Protein AF-A0A812NP93-F1 (afdb_monomer)

Sequence (227 aa):
SQKVASKDAEASDDTAFEAFHGHWHSVRLRQRTQEGSRRRGRWRWIYRVQQICDSACGELDAVLDQLTELDRQRCDVLRKTTALHEQCEQMVQDQDRLAKEAEALAEALDYFDRVADVACVLDHHSANGFLSNAGTAVASAASESPDTEFGSVLDKIDGSISFLEAHPDFCQASAYMSQFEHLRNRACLAMRSSLQKSLERSAAHVEQQLKDAQAVPNQAPEFPNSP

Foldseek 3Di:
DPVVVVVVVVVVVVVVVVVVVVVVVVVVVVVVVVVVVVVVVVVVVVVVVVVVVVVVVVVVVVVVVVVVVVVVVVVVVVVVVVVVVVVVVVVVVVVVVVVVVVVVVVVLVVLVVLLVVLVVVLVVCLVVFLCPCVVPPPDDDDDDDSVVVLVVSLVSLVVSLVVLVVPVVDPCSVVVNVSSVVSNVSSVVSVVVSVVVVVVVVVVVVVVVVVVVVPDDDDDDDDDDDD

Mean predicted aligned error: 17.2 Å

Solvent-accessible surface area (backbone atoms only — not comparable to full-atom values): 12820 Å² total; per-residue (Å²): 130,73,78,57,64,58,53,57,51,54,54,53,50,53,53,50,49,52,50,49,52,54,49,51,52,52,48,54,50,50,50,53,50,49,52,50,51,52,50,54,50,51,52,53,48,53,52,52,52,50,53,50,52,53,50,52,50,53,52,49,52,54,51,49,52,51,50,52,52,50,50,52,52,49,52,53,49,50,53,51,51,50,54,50,49,53,52,49,51,52,50,52,51,50,48,55,50,49,49,53,53,51,50,54,49,50,54,56,48,50,57,58,53,47,52,59,54,51,50,53,52,50,52,52,40,64,74,64,40,81,64,62,54,83,81,68,70,78,86,75,86,91,72,79,62,80,74,52,58,57,51,52,50,50,51,52,46,55,51,47,47,56,52,39,69,76,42,67,83,44,92,57,33,69,63,51,45,54,49,45,53,50,50,50,53,50,49,53,50,50,52,51,50,36,53,50,55,48,52,52,49,50,51,51,50,52,55,48,52,53,50,57,62,68,69,68,76,84,86,77,85,83,79,88,80,80,135

pLDDT: mean 78.87, std 18.18, range [28.14, 98.19]

InterPro domains:
  IPR007265 Conserved oligomeric Golgi complex, subunit 3 [PTHR13302] (15-213)
  IPR048320 Conserved oligomeric Golgi complex subunit 3, N-terminal [PF04136] (50-200)

Organism: NCBI:txid1628268

Structure (mmCIF, N/CA/C/O backbone):
data_AF-A0A812NP93-F1
#
_entry.id   AF-A0A812NP93-F1
#
loop_
_atom_site.group_PDB
_atom_site.id
_atom_site.type_symbol
_atom_site.label_atom_id
_atom_site.label_alt_id
_atom_site.label_comp_id
_atom_site.label_asym_id
_atom_site.label_entity_id
_atom_site.label_seq_id
_atom_site.pdbx_PDB_ins_code
_atom_site.Cartn_x
_atom_site.Cartn_y
_atom_site.Cartn_z
_atom_site.occupancy
_atom_site.B_iso_or_equiv
_atom_site.auth_seq_id
_atom_site.auth_comp_id
_atom_site.auth_asym_id
_atom_site.auth_atom_id
_atom_site.pdbx_PDB_model_num
ATOM 1 N N . SER A 1 1 ? 72.736 20.601 -106.628 1.00 49.94 1 SER A N 1
ATOM 2 C CA . SER A 1 1 ? 72.596 20.736 -105.163 1.00 49.94 1 SER A CA 1
ATOM 3 C C . SER A 1 1 ? 71.260 21.308 -104.677 1.00 49.94 1 SER A C 1
ATOM 5 O O . SER A 1 1 ? 71.100 21.454 -103.478 1.00 49.94 1 SER A O 1
ATOM 7 N N . GLN A 1 2 ? 70.268 21.575 -105.544 1.00 48.75 2 GLN A N 1
ATOM 8 C CA . GLN A 1 2 ? 69.014 22.250 -105.148 1.00 48.75 2 GLN A CA 1
ATOM 9 C C . GLN A 1 2 ? 67.840 21.296 -104.831 1.00 48.75 2 GLN A C 1
ATOM 11 O O . GLN A 1 2 ? 66.873 21.704 -104.207 1.00 48.75 2 GLN A O 1
ATOM 16 N N . LYS A 1 3 ? 67.939 20.012 -105.213 1.00 49.19 3 LYS A N 1
ATOM 17 C CA . LYS A 1 3 ? 66.890 18.987 -105.008 1.00 49.19 3 LYS A CA 1
ATOM 18 C C . LYS A 1 3 ? 67.000 18.223 -103.675 1.00 49.19 3 LYS A C 1
ATOM 20 O O . LYS A 1 3 ? 66.119 17.442 -103.345 1.00 49.19 3 LYS A O 1
ATOM 25 N N . VAL A 1 4 ? 68.093 18.425 -102.935 1.00 52.44 4 VAL A N 1
ATOM 26 C CA . VAL A 1 4 ? 68.313 17.817 -101.608 1.00 52.44 4 VAL A CA 1
ATOM 27 C C . VAL A 1 4 ? 67.684 18.706 -100.525 1.00 52.44 4 VAL A C 1
ATOM 29 O O . VAL A 1 4 ? 66.877 18.229 -99.742 1.00 52.44 4 VAL A O 1
ATOM 32 N N . ALA A 1 5 ? 67.876 20.027 -100.618 1.00 51.72 5 ALA A N 1
ATOM 33 C CA . ALA A 1 5 ? 67.340 21.000 -99.662 1.00 51.72 5 ALA A CA 1
ATOM 34 C C . ALA A 1 5 ? 65.797 21.080 -99.587 1.00 51.72 5 ALA A C 1
ATOM 36 O O . ALA A 1 5 ? 65.267 21.438 -98.543 1.00 51.72 5 ALA A O 1
ATOM 37 N N . SER A 1 6 ? 65.060 20.749 -100.658 1.00 54.47 6 SER A N 1
ATOM 38 C CA . SER A 1 6 ? 63.585 20.738 -100.628 1.00 54.47 6 SER A CA 1
ATOM 39 C C . SER A 1 6 ? 63.008 19.476 -99.981 1.00 54.47 6 SER A C 1
ATOM 41 O O . SER A 1 6 ? 61.939 19.527 -99.386 1.00 54.47 6 SER A O 1
ATOM 43 N N . LYS A 1 7 ? 63.722 18.348 -100.075 1.00 52.94 7 LYS A N 1
ATOM 44 C CA . LYS A 1 7 ? 63.293 17.060 -99.516 1.00 52.94 7 LYS A CA 1
ATOM 45 C C . LYS A 1 7 ? 63.573 16.976 -98.014 1.00 52.94 7 LYS A C 1
ATOM 47 O O . LYS A 1 7 ? 62.796 16.377 -97.280 1.00 52.94 7 LYS A O 1
ATOM 52 N N . ASP A 1 8 ? 64.635 17.643 -97.565 1.00 51.91 8 ASP A N 1
ATOM 53 C CA . ASP A 1 8 ? 64.945 17.814 -96.143 1.00 51.91 8 ASP A CA 1
ATOM 54 C C . ASP A 1 8 ? 63.953 18.770 -95.445 1.00 51.91 8 ASP A C 1
ATOM 56 O O . ASP A 1 8 ? 63.680 18.610 -94.257 1.00 51.91 8 ASP A O 1
ATOM 60 N N . ALA A 1 9 ? 63.354 19.720 -96.180 1.00 55.91 9 ALA A N 1
ATOM 61 C CA . ALA A 1 9 ? 62.309 20.610 -95.665 1.00 55.91 9 ALA A CA 1
ATOM 62 C C . ALA A 1 9 ? 60.944 19.906 -95.515 1.00 55.91 9 ALA A C 1
ATOM 64 O O . ALA A 1 9 ? 60.309 20.058 -94.476 1.00 55.91 9 ALA A O 1
ATOM 65 N N . GLU A 1 10 ? 60.524 19.085 -96.488 1.00 54.78 10 GLU A N 1
ATOM 66 C CA . GLU A 1 10 ? 59.300 18.262 -96.380 1.00 54.78 10 GLU A CA 1
ATOM 67 C C . GLU A 1 10 ? 59.424 17.174 -95.296 1.00 54.78 10 GLU A C 1
ATOM 69 O O . GLU A 1 10 ? 58.491 16.956 -94.529 1.00 54.78 10 GLU A O 1
ATOM 74 N N . ALA A 1 11 ? 60.599 16.548 -95.149 1.00 57.16 11 ALA A N 1
ATOM 75 C CA . ALA A 1 11 ? 60.854 15.585 -94.072 1.00 57.16 11 ALA A CA 1
ATOM 76 C C . ALA A 1 11 ? 60.879 16.240 -92.674 1.00 57.16 11 ALA A C 1
ATOM 78 O O . ALA A 1 11 ? 60.514 15.612 -91.678 1.00 57.16 11 ALA A O 1
ATOM 79 N N . SER A 1 12 ? 61.294 17.508 -92.580 1.00 59.78 12 SER A N 1
ATOM 80 C CA . SER A 1 12 ? 61.242 18.274 -91.330 1.00 59.78 12 SER A CA 1
ATOM 81 C C . SER A 1 12 ? 59.812 18.667 -90.935 1.00 59.78 12 SER A C 1
ATOM 83 O O . SER A 1 12 ? 59.538 18.795 -89.742 1.00 59.78 12 SER A O 1
ATOM 85 N N . ASP A 1 13 ? 58.914 18.861 -91.902 1.00 63.41 13 ASP A N 1
ATOM 86 C CA . ASP A 1 13 ? 57.515 19.233 -91.653 1.00 63.41 13 ASP A CA 1
ATOM 87 C C . ASP A 1 13 ? 56.672 18.000 -91.259 1.00 63.41 13 ASP A C 1
ATOM 89 O O . ASP A 1 13 ? 55.906 18.049 -90.294 1.00 63.41 13 ASP A O 1
ATOM 93 N N . ASP A 1 14 ? 56.915 16.844 -91.894 1.00 69.25 14 ASP A N 1
ATOM 94 C CA . ASP A 1 14 ? 56.303 15.558 -91.512 1.00 69.25 14 ASP A CA 1
ATOM 95 C C . ASP A 1 14 ? 56.730 15.106 -90.104 1.00 69.25 14 ASP A C 1
ATOM 97 O O . ASP A 1 14 ? 55.902 14.688 -89.291 1.00 69.25 14 A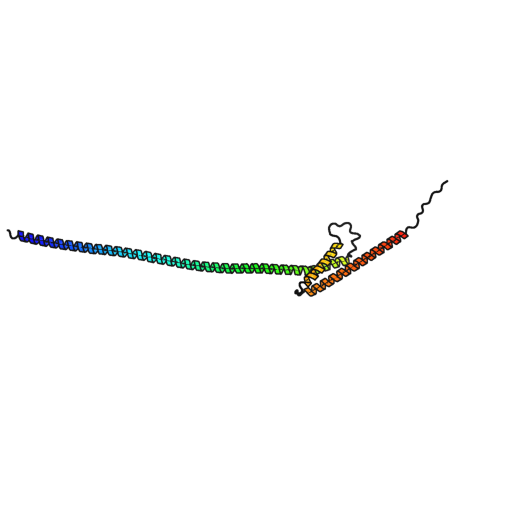SP A O 1
ATOM 101 N N . THR A 1 15 ? 58.011 15.256 -89.754 1.00 73.94 15 THR A N 1
ATOM 102 C CA . THR A 1 15 ? 58.498 14.926 -88.400 1.00 73.94 15 THR A CA 1
ATOM 103 C C . THR A 1 15 ? 57.960 15.881 -87.330 1.00 73.94 15 THR A C 1
ATOM 105 O O . THR A 1 15 ? 57.681 15.452 -86.205 1.00 73.94 15 THR A O 1
ATOM 108 N N . ALA A 1 16 ? 57.745 17.160 -87.660 1.00 76.88 16 ALA A N 1
ATOM 109 C CA . ALA A 1 16 ? 57.092 18.118 -86.768 1.00 76.88 16 ALA A CA 1
ATOM 110 C C . ALA A 1 16 ? 55.602 17.788 -86.555 1.00 76.88 16 ALA A C 1
ATOM 112 O O . ALA A 1 16 ? 55.099 17.884 -85.429 1.00 76.88 16 ALA A O 1
ATOM 113 N N . PHE A 1 17 ? 54.906 17.343 -87.604 1.00 80.44 17 PHE A N 1
ATOM 114 C CA . PHE A 1 17 ? 53.513 16.907 -87.528 1.00 80.44 17 PHE A CA 1
ATOM 115 C C . PHE A 1 17 ? 53.344 15.622 -86.699 1.00 80.44 17 PHE A C 1
ATOM 117 O O . PHE A 1 17 ? 52.476 15.557 -85.821 1.00 80.44 17 PHE A O 1
ATOM 124 N N . GLU A 1 18 ? 54.208 14.623 -86.893 1.00 81.56 18 GLU A N 1
ATOM 125 C CA . GLU A 1 18 ? 54.219 13.402 -86.078 1.00 81.56 18 GLU A CA 1
ATOM 126 C C . GLU A 1 18 ? 54.519 13.701 -84.600 1.00 81.56 18 GLU A C 1
ATOM 128 O O . GLU A 1 18 ? 53.850 13.170 -83.703 1.00 81.56 18 GLU A O 1
ATOM 133 N N . ALA A 1 19 ? 55.460 14.612 -84.326 1.00 84.00 19 ALA A N 1
ATOM 134 C CA . ALA A 1 19 ? 55.765 15.067 -82.972 1.00 84.00 19 ALA A CA 1
ATOM 135 C C . ALA A 1 19 ? 54.571 15.789 -82.318 1.00 84.00 19 ALA A C 1
ATOM 137 O O . ALA A 1 19 ? 54.265 15.541 -81.145 1.00 84.00 19 ALA A O 1
ATOM 138 N N . PHE A 1 20 ? 53.849 16.631 -83.067 1.00 89.06 20 PHE A N 1
ATOM 139 C CA . PHE A 1 20 ? 52.623 17.280 -82.598 1.00 89.06 20 PHE A CA 1
ATOM 140 C C . PHE A 1 20 ? 51.523 16.259 -82.284 1.00 89.06 20 PHE A C 1
ATOM 142 O O . PHE A 1 20 ? 50.913 16.324 -81.214 1.00 89.06 20 PHE A O 1
ATOM 149 N N . HIS A 1 21 ? 51.288 15.283 -83.163 1.00 88.12 21 HIS A N 1
ATOM 150 C CA . HIS A 1 21 ? 50.258 14.267 -82.956 1.00 88.12 21 HIS A CA 1
ATOM 151 C C . HIS A 1 21 ? 50.588 13.359 -81.760 1.00 88.12 21 HIS A C 1
ATOM 153 O O . HIS A 1 21 ? 49.718 13.082 -80.928 1.00 88.12 21 HIS A O 1
ATOM 159 N N . GLY A 1 22 ? 51.858 12.970 -81.600 1.00 88.81 22 GLY A N 1
ATOM 160 C CA . GLY A 1 22 ? 52.344 12.249 -80.422 1.00 88.81 22 GLY A CA 1
ATOM 161 C C . GLY A 1 22 ? 52.169 13.056 -79.131 1.00 88.81 22 GLY A C 1
ATOM 162 O O . GLY A 1 22 ? 51.656 12.539 -78.130 1.00 88.81 22 GLY A O 1
ATOM 163 N N . HIS A 1 23 ? 52.503 14.350 -79.158 1.00 91.19 23 HIS A N 1
ATOM 164 C CA . HIS A 1 23 ? 52.285 15.250 -78.029 1.00 91.19 23 HIS A CA 1
ATOM 165 C C . HIS A 1 23 ? 50.794 15.377 -77.691 1.00 91.19 23 HIS A C 1
ATOM 167 O O . HIS A 1 23 ? 50.413 15.168 -76.537 1.00 91.19 23 HIS A O 1
ATOM 173 N N . TRP A 1 24 ? 49.937 15.627 -78.681 1.00 90.25 24 TRP A N 1
ATOM 174 C CA . TRP A 1 24 ? 48.488 15.743 -78.516 1.00 90.25 24 TRP A CA 1
ATOM 175 C C . TRP A 1 24 ? 47.859 14.461 -77.959 1.00 90.25 24 TRP A C 1
ATOM 177 O O . TRP A 1 24 ? 47.061 14.517 -77.019 1.00 90.25 24 TRP A O 1
ATOM 187 N N . HIS A 1 25 ? 48.271 13.290 -78.451 1.00 91.00 25 HIS A N 1
ATOM 188 C CA . HIS A 1 25 ? 47.853 12.004 -77.892 1.00 91.00 25 HIS A CA 1
ATOM 189 C C . HIS A 1 25 ? 48.303 11.836 -76.439 1.00 91.00 25 HIS A C 1
ATOM 191 O O . HIS A 1 25 ? 47.510 11.402 -75.599 1.00 91.00 25 HIS A O 1
ATOM 197 N N . SER A 1 26 ? 49.534 12.234 -76.108 1.00 90.94 26 SER A N 1
ATOM 198 C CA . SER A 1 26 ? 50.036 12.191 -74.731 1.00 90.94 26 SER A CA 1
ATOM 199 C C . SER A 1 26 ? 49.265 13.137 -73.798 1.00 90.94 26 SER A C 1
ATOM 201 O O . SER A 1 26 ? 49.009 12.793 -72.642 1.00 90.94 26 SER A O 1
ATOM 203 N N . VAL A 1 27 ? 48.866 14.316 -74.289 1.00 92.06 27 VAL A N 1
ATOM 204 C CA . VAL A 1 27 ? 48.073 15.309 -73.551 1.00 92.06 27 VAL A CA 1
ATOM 205 C C . VAL A 1 27 ? 46.660 14.785 -73.332 1.00 92.06 27 VAL A C 1
ATOM 207 O O . VAL A 1 27 ? 46.187 14.768 -72.197 1.00 92.06 27 VAL A O 1
ATOM 210 N N . ARG A 1 28 ? 46.013 14.253 -74.374 1.00 88.81 28 ARG A N 1
ATOM 211 C CA . ARG A 1 28 ? 44.669 13.668 -74.282 1.00 88.81 28 ARG A CA 1
ATOM 212 C C . ARG A 1 28 ? 44.645 12.448 -73.353 1.00 88.81 28 ARG A C 1
ATOM 214 O O . ARG A 1 28 ? 43.701 12.286 -72.580 1.00 88.81 28 ARG A O 1
ATOM 221 N N . LEU A 1 29 ? 45.688 11.615 -73.367 1.00 89.44 29 LEU A N 1
ATOM 222 C CA . LEU A 1 29 ? 45.817 10.485 -72.444 1.00 89.44 29 LEU A CA 1
ATOM 223 C C . LEU A 1 29 ? 46.045 10.955 -70.998 1.00 89.44 29 LEU A C 1
ATOM 225 O O . LEU A 1 29 ? 45.412 10.430 -70.079 1.00 89.44 29 LEU A O 1
ATOM 229 N N . ARG A 1 30 ? 46.882 11.981 -70.782 1.00 86.06 30 ARG A N 1
ATOM 230 C CA . ARG A 1 30 ? 47.068 12.609 -69.461 1.00 86.06 30 ARG A CA 1
ATOM 231 C C . ARG A 1 30 ? 45.779 13.211 -68.929 1.00 86.06 30 ARG A C 1
ATOM 233 O O . ARG A 1 30 ? 45.432 12.958 -67.783 1.00 86.06 30 ARG A O 1
ATOM 240 N N . GLN A 1 31 ? 45.032 13.934 -69.754 1.00 85.75 31 GLN A N 1
ATOM 241 C CA . GLN A 1 31 ? 43.757 14.512 -69.351 1.00 85.75 31 GLN A CA 1
ATOM 242 C C . GLN A 1 31 ? 42.747 13.414 -68.990 1.00 85.75 31 GLN A C 1
ATOM 244 O O . GLN A 1 31 ? 42.156 13.447 -67.914 1.00 85.75 31 GLN A O 1
ATOM 249 N N . ARG A 1 32 ? 42.611 12.373 -69.821 1.00 86.00 32 ARG A N 1
ATOM 250 C CA . ARG A 1 32 ? 41.679 11.261 -69.568 1.00 86.00 32 ARG A CA 1
ATOM 251 C C . ARG A 1 32 ? 42.050 10.454 -68.316 1.00 86.00 32 ARG A C 1
ATOM 253 O O . ARG A 1 32 ? 41.171 10.042 -67.558 1.00 86.00 32 ARG A O 1
ATOM 260 N N . THR A 1 33 ? 43.344 10.253 -68.059 1.00 88.12 33 THR A N 1
ATOM 261 C CA . THR A 1 33 ? 43.831 9.578 -66.842 1.00 88.12 33 THR A CA 1
ATOM 262 C C . THR A 1 33 ? 43.688 10.458 -65.600 1.00 88.12 33 THR A C 1
ATOM 264 O O . THR A 1 33 ? 43.253 9.959 -64.560 1.00 88.12 33 THR A O 1
ATOM 267 N N . GLN A 1 34 ? 43.962 11.760 -65.704 1.00 88.00 34 GLN A N 1
ATOM 268 C CA . GLN A 1 34 ? 43.774 12.738 -64.632 1.00 88.00 34 GLN A CA 1
ATOM 269 C C . GLN A 1 34 ? 42.292 12.874 -64.261 1.00 88.00 34 GLN A C 1
ATOM 271 O O . GLN A 1 34 ? 41.945 12.779 -63.085 1.00 88.00 34 GLN A O 1
ATOM 276 N N . GLU A 1 35 ? 41.399 13.019 -65.240 1.00 87.31 35 GLU A N 1
ATOM 277 C CA . GLU A 1 35 ? 39.949 13.048 -65.029 1.00 87.31 35 GLU A CA 1
ATOM 278 C C . GLU A 1 35 ? 39.438 11.732 -64.435 1.00 87.31 35 GLU A C 1
ATOM 280 O O . GLU A 1 35 ? 38.639 11.748 -63.496 1.00 87.31 35 GLU A O 1
ATOM 285 N N . GLY A 1 36 ? 39.941 10.587 -64.908 1.00 87.69 36 GLY A N 1
ATOM 286 C CA . GLY A 1 36 ? 39.637 9.279 -64.329 1.00 87.69 36 GLY A CA 1
ATOM 287 C C . GLY A 1 36 ? 40.067 9.174 -62.863 1.00 87.69 36 GLY A C 1
ATOM 288 O O . GLY A 1 36 ? 39.296 8.714 -62.021 1.00 87.69 36 GLY A O 1
ATOM 289 N N . SER A 1 37 ? 41.265 9.656 -62.525 1.00 88.06 37 SER A N 1
ATOM 290 C CA . SER A 1 37 ? 41.764 9.689 -61.145 1.00 88.06 37 SER A CA 1
ATOM 291 C C . SER A 1 37 ? 40.950 10.629 -60.254 1.00 88.06 37 SER A C 1
ATOM 293 O O . SER A 1 37 ? 40.605 10.239 -59.139 1.00 88.06 37 SER A O 1
ATOM 295 N N . ARG A 1 38 ? 40.556 11.811 -60.750 1.00 89.25 38 ARG A N 1
ATOM 296 C CA . ARG A 1 38 ? 39.683 12.754 -60.024 1.00 89.25 38 ARG A CA 1
ATOM 297 C C . ARG A 1 38 ? 38.298 12.162 -59.769 1.00 89.25 38 ARG A C 1
ATOM 299 O O . ARG A 1 38 ? 37.799 12.249 -58.648 1.00 89.25 38 ARG A O 1
ATOM 306 N N . ARG A 1 39 ? 37.694 11.508 -60.770 1.00 90.62 39 ARG A N 1
ATOM 307 C CA . ARG A 1 39 ? 36.407 10.808 -60.614 1.00 90.62 39 ARG A CA 1
ATOM 308 C C . ARG A 1 39 ? 36.523 9.683 -59.585 1.00 90.62 39 ARG A C 1
ATOM 310 O O . ARG A 1 39 ? 35.717 9.643 -58.664 1.00 90.62 39 ARG A O 1
ATOM 317 N N . ARG A 1 40 ? 37.553 8.830 -59.665 1.00 91.81 40 ARG A N 1
ATOM 318 C CA . ARG A 1 40 ? 37.798 7.761 -58.673 1.00 91.81 40 ARG A CA 1
ATOM 319 C C . ARG A 1 40 ? 38.045 8.296 -57.261 1.00 91.81 40 ARG A C 1
ATOM 321 O O . ARG A 1 40 ? 37.642 7.650 -56.301 1.00 91.81 40 ARG A O 1
ATOM 328 N N . GLY A 1 41 ? 38.720 9.438 -57.125 1.00 93.75 41 GLY A N 1
ATOM 329 C CA . GLY A 1 41 ? 38.929 10.104 -55.836 1.00 93.75 41 GLY A CA 1
ATOM 330 C C . GLY A 1 41 ? 37.612 10.586 -55.228 1.00 93.75 41 GLY A C 1
ATOM 331 O O . GLY A 1 41 ? 37.310 10.255 -54.085 1.00 93.75 41 GLY A O 1
ATOM 332 N N . ARG A 1 42 ? 36.781 11.269 -56.026 1.00 95.19 42 ARG A N 1
ATOM 333 C CA . ARG A 1 42 ? 35.426 11.674 -55.623 1.00 95.19 42 ARG A CA 1
ATOM 334 C C . ARG A 1 42 ? 34.554 10.488 -55.215 1.00 95.19 42 ARG A C 1
ATOM 336 O O . ARG A 1 42 ? 33.933 10.547 -54.165 1.00 95.19 42 ARG A O 1
ATOM 343 N N . TRP A 1 43 ? 34.523 9.416 -56.008 1.00 96.00 43 TRP A N 1
ATOM 344 C CA . TRP A 1 43 ? 33.734 8.222 -55.680 1.00 96.00 43 TRP A CA 1
ATOM 345 C C . TRP A 1 43 ? 34.193 7.563 -54.378 1.00 96.00 43 TRP A C 1
ATOM 347 O O . TRP A 1 43 ? 33.358 7.204 -53.556 1.00 96.00 43 TRP A O 1
ATOM 357 N N . ARG A 1 44 ? 35.509 7.474 -54.139 1.00 96.38 44 ARG A N 1
ATOM 358 C CA . ARG A 1 44 ? 36.050 6.982 -52.861 1.00 96.38 44 ARG A CA 1
ATOM 359 C C . ARG A 1 44 ? 35.652 7.857 -51.675 1.00 96.38 44 ARG A C 1
ATOM 361 O O . ARG A 1 44 ? 35.398 7.328 -50.599 1.00 96.38 44 ARG A O 1
ATOM 368 N N . TRP A 1 45 ? 35.601 9.174 -51.863 1.00 96.56 45 TRP A N 1
ATOM 369 C CA . TRP A 1 45 ? 35.136 10.094 -50.827 1.00 96.56 45 TRP A CA 1
ATOM 370 C C . TRP A 1 45 ? 33.640 9.915 -50.537 1.00 96.56 45 TRP A C 1
ATOM 372 O O . TRP A 1 45 ? 33.287 9.744 -49.377 1.00 96.56 45 TRP A O 1
ATOM 382 N N . ILE A 1 46 ? 32.789 9.849 -51.570 1.00 97.00 46 ILE A N 1
ATOM 383 C CA . ILE A 1 46 ? 31.342 9.605 -51.409 1.00 97.00 46 ILE A CA 1
ATOM 384 C C . ILE A 1 46 ? 31.102 8.281 -50.679 1.00 97.00 46 ILE A C 1
ATOM 386 O O . ILE A 1 46 ? 30.352 8.254 -49.712 1.00 97.00 46 ILE A O 1
ATOM 390 N N . TYR A 1 47 ? 31.791 7.209 -51.081 1.00 97.00 47 TYR A N 1
ATOM 391 C CA . TYR A 1 47 ? 31.666 5.906 -50.426 1.00 97.00 47 TYR A CA 1
ATOM 392 C C . TYR A 1 47 ? 32.076 5.959 -48.950 1.00 97.00 47 TYR A C 1
ATOM 394 O O . TYR A 1 47 ? 31.418 5.374 -48.099 1.00 97.00 47 TYR A O 1
ATOM 402 N N . ARG A 1 48 ? 33.143 6.697 -48.618 1.00 97.12 48 ARG A N 1
ATOM 403 C CA . ARG A 1 48 ? 33.568 6.875 -47.224 1.00 97.12 48 ARG A CA 1
ATOM 404 C C . ARG A 1 48 ? 32.531 7.640 -46.405 1.00 97.12 48 ARG A C 1
ATOM 406 O O . ARG A 1 48 ? 32.263 7.247 -45.279 1.00 97.12 48 ARG A O 1
ATOM 413 N N . VAL A 1 49 ? 31.972 8.718 -46.953 1.00 97.12 49 VAL A N 1
ATOM 414 C CA . VAL A 1 49 ? 30.919 9.489 -46.276 1.00 97.12 49 VAL A CA 1
ATOM 415 C C . VAL A 1 49 ? 29.687 8.619 -46.059 1.00 97.12 49 VAL A C 1
ATOM 417 O O . VAL A 1 49 ? 29.172 8.591 -44.951 1.00 97.12 49 VAL A O 1
ATOM 420 N N . GLN A 1 50 ? 29.279 7.851 -47.071 1.00 97.44 50 GLN A N 1
ATOM 421 C CA . GLN A 1 50 ? 28.166 6.913 -46.953 1.00 97.44 50 GLN A CA 1
ATOM 422 C C . GLN A 1 50 ? 28.398 5.902 -45.823 1.00 97.44 50 GLN A C 1
ATOM 424 O O . GLN A 1 50 ? 27.550 5.770 -44.957 1.00 97.44 50 GLN A O 1
ATOM 429 N N . GLN A 1 51 ? 29.574 5.272 -45.764 1.00 97.38 51 GLN A N 1
ATOM 430 C CA . GLN A 1 51 ? 29.910 4.322 -44.696 1.00 97.38 51 GLN A CA 1
ATOM 431 C C . GLN A 1 51 ? 29.869 4.949 -43.294 1.00 97.38 51 GLN A C 1
ATOM 433 O O . GLN A 1 51 ? 29.435 4.305 -42.346 1.00 97.38 51 GLN A O 1
ATOM 438 N N . ILE A 1 52 ? 30.306 6.205 -43.151 1.00 97.62 52 ILE A N 1
ATOM 439 C CA . ILE A 1 52 ? 30.232 6.921 -41.869 1.00 97.62 52 ILE A CA 1
ATOM 440 C C . ILE A 1 52 ? 28.774 7.198 -41.497 1.00 97.62 52 ILE A C 1
ATOM 442 O O . ILE A 1 52 ? 28.401 6.998 -40.346 1.00 97.62 52 ILE A O 1
ATOM 446 N N . CYS A 1 53 ? 27.952 7.636 -42.454 1.00 97.81 53 CYS A N 1
ATOM 447 C CA . CYS A 1 53 ? 26.526 7.847 -42.225 1.00 97.81 53 CYS A CA 1
ATOM 448 C C . CYS A 1 53 ? 25.821 6.542 -41.843 1.00 97.81 53 CYS A C 1
ATOM 450 O O . CYS A 1 53 ? 25.087 6.537 -40.865 1.00 97.81 53 CYS A O 1
ATOM 452 N N . ASP A 1 54 ? 26.099 5.443 -42.544 1.00 97.81 54 ASP A N 1
ATOM 453 C CA . ASP A 1 54 ? 25.516 4.130 -42.253 1.00 97.81 54 ASP A CA 1
ATOM 454 C C . ASP A 1 54 ? 25.916 3.647 -40.846 1.00 97.81 54 ASP A C 1
ATOM 456 O O . ASP A 1 54 ? 25.070 3.183 -40.085 1.00 97.81 54 ASP A O 1
ATOM 460 N N . SER A 1 55 ? 27.188 3.820 -40.461 1.00 97.88 55 SER A N 1
ATOM 461 C CA . SER A 1 55 ? 27.671 3.497 -39.110 1.00 97.88 55 SER A CA 1
ATOM 462 C C . SER A 1 55 ? 26.996 4.354 -38.040 1.00 97.88 55 SER A C 1
ATOM 464 O O . SER A 1 55 ? 26.552 3.827 -37.026 1.00 97.88 55 SER A O 1
ATOM 466 N N . ALA A 1 56 ? 26.893 5.666 -38.263 1.00 97.44 56 ALA A N 1
ATOM 467 C CA . ALA A 1 56 ? 26.265 6.584 -37.317 1.00 97.44 56 ALA A CA 1
ATOM 468 C C . ALA A 1 56 ? 24.760 6.314 -37.166 1.00 97.44 56 ALA A C 1
ATOM 470 O O . ALA A 1 56 ? 24.236 6.380 -36.058 1.00 97.44 56 ALA A O 1
ATOM 471 N N . CYS A 1 57 ? 24.066 5.977 -38.258 1.00 98.06 57 CYS A N 1
ATOM 472 C CA . CYS A 1 57 ? 22.674 5.536 -38.206 1.00 98.06 57 CYS A CA 1
ATOM 473 C C . CYS A 1 57 ? 22.536 4.245 -37.392 1.00 98.06 57 CYS A C 1
ATOM 475 O O . CYS A 1 57 ? 21.696 4.196 -36.502 1.00 98.06 57 CYS A O 1
ATOM 477 N N . GLY A 1 58 ? 23.407 3.254 -37.609 1.00 97.81 58 GLY A N 1
ATOM 478 C CA . GLY A 1 58 ? 23.396 2.019 -36.819 1.00 97.81 58 GLY A CA 1
ATOM 479 C C . GLY A 1 58 ? 23.665 2.242 -35.326 1.00 97.81 58 GLY A C 1
ATOM 480 O O . GLY A 1 58 ? 23.037 1.606 -34.483 1.00 97.81 58 GLY A O 1
ATOM 481 N N . GLU A 1 59 ? 24.561 3.170 -34.977 1.00 98.00 59 GLU A N 1
ATOM 482 C CA . GLU A 1 59 ? 24.793 3.562 -33.581 1.00 98.00 59 GLU A CA 1
ATOM 483 C C . GLU A 1 59 ? 23.573 4.262 -32.968 1.00 98.00 59 GLU A C 1
ATOM 485 O O . GLU A 1 59 ? 23.211 3.969 -31.829 1.00 98.00 59 GLU A O 1
ATOM 490 N N . LEU A 1 60 ? 22.914 5.155 -33.714 1.00 98.12 60 LEU A N 1
ATOM 491 C CA . LEU A 1 60 ? 21.688 5.817 -33.262 1.00 98.12 60 LEU A CA 1
ATOM 492 C C . LEU A 1 60 ? 20.551 4.818 -33.042 1.00 98.12 60 LEU A C 1
ATOM 494 O O . LEU A 1 60 ? 19.878 4.902 -32.017 1.00 98.12 60 LEU A O 1
ATOM 498 N N . ASP A 1 61 ? 20.374 3.859 -33.949 1.00 97.88 61 ASP A N 1
ATOM 499 C CA . ASP A 1 61 ? 19.373 2.800 -33.809 1.00 97.88 61 ASP A CA 1
ATOM 500 C C . ASP A 1 61 ? 19.654 1.944 -32.563 1.00 97.88 61 ASP A C 1
ATOM 502 O O . ASP A 1 61 ? 18.758 1.707 -31.757 1.00 97.88 61 ASP A O 1
ATOM 506 N N . ALA A 1 62 ? 20.918 1.583 -32.313 1.00 97.75 62 ALA A N 1
ATOM 507 C CA . ALA A 1 62 ? 21.298 0.847 -31.107 1.00 97.75 62 ALA A CA 1
ATOM 508 C C . ALA A 1 62 ? 21.042 1.642 -29.810 1.00 97.75 62 ALA A C 1
ATOM 510 O O . ALA A 1 62 ? 20.651 1.068 -28.791 1.00 97.75 62 ALA A O 1
ATOM 511 N N . VAL A 1 63 ? 21.261 2.962 -29.823 1.00 97.88 63 VAL A N 1
ATOM 512 C CA . VAL A 1 63 ? 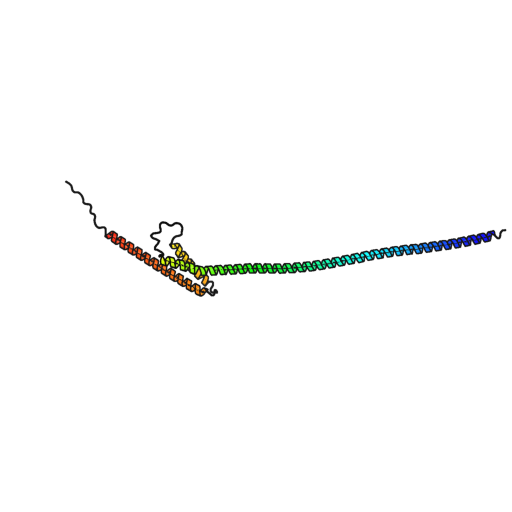20.944 3.838 -28.683 1.00 97.88 63 VAL A CA 1
ATOM 513 C C . VAL A 1 63 ? 19.432 3.950 -28.482 1.00 97.88 63 VAL A C 1
ATOM 515 O O . VAL A 1 63 ? 18.972 3.941 -27.339 1.00 97.88 63 VAL A O 1
ATOM 518 N N . LEU A 1 64 ? 18.652 4.026 -29.562 1.00 98.19 64 LEU A N 1
ATOM 519 C CA . LEU A 1 64 ? 17.192 4.018 -29.487 1.00 98.19 64 LEU A CA 1
ATOM 520 C C . LEU A 1 64 ? 16.683 2.713 -28.873 1.00 98.19 64 LEU A C 1
ATOM 522 O O . LEU A 1 64 ? 15.880 2.769 -27.944 1.00 98.19 64 LEU A O 1
ATOM 526 N N . ASP A 1 65 ? 17.208 1.563 -29.291 1.00 98.00 65 ASP A N 1
ATOM 527 C CA . ASP A 1 65 ? 16.853 0.267 -28.705 1.00 98.00 65 ASP A CA 1
ATOM 528 C C . ASP A 1 65 ? 17.154 0.229 -27.198 1.00 98.00 65 ASP A C 1
ATOM 530 O O . ASP A 1 65 ? 16.298 -0.154 -26.396 1.00 98.00 65 ASP A O 1
ATOM 534 N N . GLN A 1 66 ? 18.325 0.716 -26.775 1.00 97.88 66 GLN A N 1
ATOM 535 C CA . GLN A 1 66 ? 18.665 0.816 -25.350 1.00 97.88 66 GLN A CA 1
ATOM 536 C C . GLN A 1 66 ? 17.708 1.736 -24.583 1.00 97.88 66 GLN A C 1
ATOM 538 O O . GLN A 1 66 ? 17.315 1.414 -23.461 1.00 97.88 66 GLN A O 1
ATOM 543 N N . LEU A 1 67 ? 17.305 2.862 -25.176 1.00 97.81 67 LEU A N 1
ATOM 544 C CA . LEU A 1 67 ? 16.337 3.773 -24.569 1.00 97.81 67 LEU A CA 1
ATOM 545 C C . LEU A 1 67 ? 14.966 3.100 -24.408 1.00 97.81 67 LEU A C 1
ATOM 547 O O . LEU A 1 67 ? 14.334 3.257 -23.364 1.00 97.81 67 LEU A O 1
ATOM 551 N N . THR A 1 68 ? 14.516 2.332 -25.404 1.00 97.56 68 THR A N 1
ATOM 552 C CA . THR A 1 68 ? 13.242 1.602 -25.311 1.00 97.56 68 THR A CA 1
ATOM 553 C C . THR A 1 68 ? 13.272 0.529 -24.228 1.00 97.56 68 THR A C 1
ATOM 555 O O . THR A 1 68 ? 12.311 0.394 -23.471 1.00 97.56 68 THR A O 1
ATOM 558 N N . GLU A 1 69 ? 14.389 -0.185 -24.080 1.00 97.62 69 GLU A N 1
ATOM 559 C CA . GLU A 1 69 ? 14.549 -1.173 -23.014 1.00 97.62 69 GLU A CA 1
ATOM 560 C C . GLU A 1 69 ? 14.600 -0.506 -21.632 1.00 97.62 69 GLU A C 1
ATOM 562 O O . GLU A 1 69 ? 13.965 -0.988 -20.693 1.00 97.62 69 GLU A O 1
ATOM 567 N N . LEU A 1 70 ? 15.281 0.636 -21.500 1.00 97.81 70 LEU A N 1
ATOM 568 C CA . LEU A 1 70 ? 15.267 1.422 -20.263 1.00 97.81 70 LEU A CA 1
ATOM 569 C C . LEU A 1 70 ? 13.861 1.916 -19.914 1.00 97.81 70 LEU A C 1
ATOM 571 O O . LEU A 1 70 ? 13.474 1.876 -18.745 1.00 97.81 70 LEU A O 1
ATOM 575 N N . ASP A 1 71 ? 13.081 2.350 -20.902 1.00 97.50 71 ASP A N 1
ATOM 576 C CA . ASP A 1 71 ? 11.701 2.771 -20.670 1.00 97.50 71 ASP A CA 1
ATOM 577 C C . ASP A 1 71 ? 10.823 1.595 -20.226 1.00 97.50 71 ASP A C 1
ATOM 579 O O . ASP A 1 71 ? 10.081 1.700 -19.247 1.00 97.50 71 ASP A O 1
ATOM 583 N N . ARG A 1 72 ? 10.995 0.425 -20.852 1.00 97.56 72 ARG A N 1
ATOM 584 C CA . ARG A 1 72 ? 10.323 -0.816 -20.447 1.00 97.56 72 ARG A CA 1
ATOM 585 C C . ARG A 1 72 ? 10.648 -1.183 -18.996 1.00 97.56 72 ARG A C 1
ATOM 587 O O . ARG A 1 72 ? 9.743 -1.474 -18.213 1.00 97.56 72 ARG A O 1
ATOM 594 N N . GLN A 1 73 ? 11.924 -1.128 -18.615 1.00 97.81 73 GLN A N 1
ATOM 595 C CA . GLN A 1 73 ? 12.367 -1.391 -17.243 1.00 97.81 73 GLN A CA 1
ATOM 596 C C . GLN A 1 73 ? 11.810 -0.365 -16.254 1.00 97.81 73 GLN A C 1
ATOM 598 O O . GLN A 1 73 ? 11.362 -0.736 -15.167 1.00 97.81 73 GLN A O 1
ATOM 603 N N . ARG A 1 74 ? 11.783 0.917 -16.631 1.00 97.81 74 ARG A N 1
ATOM 604 C CA . ARG A 1 74 ? 11.179 1.984 -15.830 1.00 97.81 74 ARG A CA 1
ATOM 605 C C . ARG A 1 74 ? 9.697 1.715 -15.585 1.00 97.81 74 ARG A C 1
ATOM 607 O O . ARG A 1 74 ? 9.258 1.795 -14.440 1.00 97.81 74 ARG A O 1
ATOM 614 N N . CYS A 1 75 ? 8.939 1.358 -16.619 1.00 97.38 75 CYS A N 1
ATOM 615 C CA . CYS A 1 75 ? 7.530 0.991 -16.489 1.00 97.38 75 CYS A CA 1
ATOM 616 C C . CYS A 1 75 ? 7.330 -0.222 -15.572 1.00 97.38 75 CYS A C 1
ATOM 618 O O . CYS A 1 75 ? 6.434 -0.206 -14.727 1.00 97.38 75 CYS A O 1
ATOM 620 N N . ASP A 1 76 ? 8.181 -1.246 -15.678 1.00 97.38 76 ASP A N 1
ATOM 621 C CA . ASP A 1 76 ? 8.133 -2.413 -14.794 1.00 97.38 76 ASP A CA 1
ATOM 622 C C . ASP A 1 76 ? 8.389 -2.043 -13.327 1.00 97.38 76 ASP A C 1
ATOM 624 O O . ASP A 1 76 ? 7.688 -2.533 -12.438 1.00 97.38 76 ASP A O 1
ATOM 628 N N . VAL A 1 77 ? 9.373 -1.178 -13.060 1.00 98.12 77 VAL A N 1
ATOM 629 C CA . VAL A 1 77 ? 9.665 -0.687 -11.706 1.00 98.12 77 VAL A CA 1
ATOM 630 C C . VAL A 1 77 ? 8.505 0.146 -11.176 1.00 98.12 77 VAL A C 1
ATOM 632 O O . VAL A 1 77 ? 8.063 -0.101 -10.059 1.00 98.12 77 VAL A O 1
ATOM 635 N N . LEU A 1 78 ? 7.969 1.075 -11.971 1.00 97.75 78 LEU A N 1
ATOM 636 C CA . LEU A 1 78 ? 6.813 1.881 -11.576 1.00 97.75 78 LEU A CA 1
ATOM 637 C C . LEU A 1 78 ? 5.626 0.991 -11.209 1.00 97.75 78 LEU A C 1
ATOM 639 O O . LEU A 1 78 ? 5.098 1.115 -10.111 1.00 97.75 78 LEU A O 1
ATOM 643 N N . ARG A 1 79 ? 5.274 0.025 -12.064 1.00 96.50 79 ARG A N 1
ATOM 644 C CA . ARG A 1 79 ? 4.177 -0.914 -11.800 1.00 96.50 79 ARG A CA 1
ATOM 645 C C . ARG A 1 79 ? 4.395 -1.709 -10.512 1.00 96.50 79 ARG A C 1
ATOM 647 O O . ARG A 1 79 ? 3.463 -1.859 -9.728 1.00 96.50 79 ARG A O 1
ATOM 654 N N . LYS A 1 80 ? 5.608 -2.229 -10.291 1.00 97.56 80 LYS A N 1
ATOM 655 C CA . LYS A 1 80 ? 5.946 -2.983 -9.072 1.00 97.56 80 LYS A CA 1
ATOM 656 C C . LYS A 1 80 ? 5.862 -2.107 -7.824 1.00 97.56 80 LYS A C 1
ATOM 658 O O . LYS A 1 80 ? 5.310 -2.550 -6.825 1.00 97.56 80 LYS A O 1
ATOM 663 N N . THR A 1 81 ? 6.375 -0.881 -7.885 1.00 97.00 81 THR A N 1
ATOM 664 C CA . THR A 1 81 ? 6.339 0.064 -6.764 1.00 97.00 81 THR A CA 1
ATOM 665 C C . THR A 1 81 ? 4.916 0.511 -6.456 1.00 97.00 81 THR A C 1
ATOM 667 O O . THR A 1 81 ? 4.555 0.542 -5.288 1.00 97.00 81 THR A O 1
ATOM 670 N N . THR A 1 82 ? 4.088 0.793 -7.466 1.00 96.25 82 THR A N 1
ATOM 671 C CA . THR A 1 82 ? 2.669 1.124 -7.264 1.00 96.25 82 THR A CA 1
ATOM 672 C C . THR A 1 82 ? 1.920 -0.038 -6.619 1.00 96.25 82 THR A C 1
ATOM 674 O O . THR A 1 82 ? 1.260 0.166 -5.609 1.00 96.25 82 THR A O 1
ATOM 677 N N . ALA A 1 83 ? 2.097 -1.265 -7.119 1.00 96.75 83 ALA A N 1
ATOM 678 C CA . ALA A 1 83 ? 1.462 -2.442 -6.526 1.00 96.75 83 ALA A CA 1
ATOM 679 C C . ALA A 1 83 ? 1.917 -2.688 -5.076 1.00 96.75 83 ALA A C 1
ATOM 681 O O . ALA A 1 83 ? 1.105 -3.030 -4.221 1.00 96.75 83 ALA A O 1
ATOM 682 N N . LEU A 1 84 ? 3.210 -2.502 -4.781 1.00 96.31 84 LEU A N 1
ATOM 683 C CA . LEU A 1 84 ? 3.724 -2.599 -3.413 1.00 96.31 84 LEU A CA 1
ATOM 684 C C . LEU A 1 84 ? 3.142 -1.497 -2.521 1.00 96.31 84 LEU A C 1
ATOM 686 O O . LEU A 1 84 ? 2.774 -1.766 -1.384 1.00 96.31 84 LEU A O 1
ATOM 690 N N . HIS A 1 85 ? 3.051 -0.271 -3.033 1.00 97.31 85 HIS A N 1
ATOM 691 C CA . HIS A 1 85 ? 2.490 0.856 -2.302 1.00 97.31 85 HIS A CA 1
ATOM 692 C C . HIS A 1 85 ? 1.018 0.618 -1.950 1.00 97.31 85 HIS A C 1
ATOM 694 O O . HIS A 1 85 ? 0.661 0.757 -0.786 1.00 97.31 85 HIS A O 1
ATOM 700 N N . GLU A 1 86 ? 0.206 0.153 -2.903 1.00 96.69 86 GLU A N 1
ATOM 701 C CA . GLU A 1 86 ? -1.193 -0.236 -2.668 1.00 96.69 86 GLU A CA 1
ATOM 702 C C . GLU A 1 86 ? -1.309 -1.347 -1.612 1.00 96.69 86 GLU A C 1
ATOM 704 O O . GLU A 1 86 ? -2.146 -1.271 -0.716 1.00 96.69 86 GLU A O 1
ATOM 709 N N . GLN A 1 87 ? -0.436 -2.361 -1.659 1.00 96.25 87 GLN A N 1
ATOM 710 C CA . GLN A 1 87 ? -0.403 -3.414 -0.637 1.00 96.25 87 GLN A CA 1
ATOM 711 C C . GLN A 1 87 ? -0.028 -2.873 0.747 1.00 96.25 87 GLN A C 1
ATOM 713 O O . GLN A 1 87 ? -0.607 -3.293 1.748 1.00 96.25 87 GLN A O 1
ATOM 718 N N . CYS A 1 88 ? 0.927 -1.945 0.820 1.00 96.25 88 CYS A N 1
ATOM 719 C CA . CYS A 1 88 ? 1.291 -1.290 2.070 1.00 96.25 88 CYS A CA 1
ATOM 720 C C . CYS A 1 88 ? 0.139 -0.442 2.619 1.00 96.25 88 CYS A C 1
ATOM 722 O O . CYS A 1 88 ? -0.138 -0.529 3.811 1.00 96.25 88 CYS A O 1
ATOM 724 N N . GLU A 1 89 ? -0.548 0.335 1.780 1.00 96.94 89 GLU A N 1
ATOM 725 C CA . GLU A 1 89 ? -1.716 1.112 2.206 1.00 96.94 89 GLU A CA 1
ATOM 726 C C . GLU A 1 89 ? -2.833 0.206 2.722 1.00 96.94 89 GLU A C 1
ATOM 728 O O . GLU A 1 89 ? -3.363 0.454 3.804 1.00 96.94 89 GLU A O 1
ATOM 733 N N . GLN A 1 90 ? -3.137 -0.881 2.009 1.00 96.50 90 GLN A N 1
ATOM 734 C CA . GLN A 1 90 ? -4.136 -1.854 2.445 1.00 96.50 90 GLN A CA 1
ATOM 735 C C . GLN A 1 90 ? -3.766 -2.474 3.798 1.00 96.50 90 GLN A C 1
ATOM 737 O O . GLN A 1 90 ? -4.603 -2.557 4.692 1.00 96.50 90 GLN A O 1
ATOM 742 N N . MET A 1 91 ? -2.500 -2.854 3.987 1.00 96.75 91 MET A N 1
ATOM 743 C CA . MET A 1 91 ? -2.020 -3.408 5.253 1.00 96.75 91 MET A CA 1
ATOM 744 C C . MET A 1 91 ? -2.115 -2.397 6.404 1.00 96.75 91 MET A C 1
ATOM 746 O O . MET A 1 91 ? -2.458 -2.778 7.520 1.00 96.75 91 MET A O 1
ATOM 750 N N . VAL A 1 92 ? -1.829 -1.117 6.149 1.00 97.06 92 VAL A N 1
ATOM 751 C CA . VAL A 1 92 ? -1.986 -0.052 7.152 1.00 97.06 92 VAL A CA 1
ATOM 752 C C . VAL A 1 92 ? -3.461 0.141 7.509 1.00 97.06 92 VAL A C 1
ATOM 754 O O . VAL A 1 92 ? -3.787 0.254 8.688 1.00 97.06 92 VAL A O 1
ATOM 757 N N . GLN A 1 93 ? -4.362 0.118 6.525 1.00 96.56 93 GLN A N 1
ATOM 758 C CA . GLN A 1 93 ? -5.806 0.186 6.771 1.00 96.56 93 GLN A CA 1
ATOM 759 C C . GLN A 1 93 ? -6.307 -1.018 7.576 1.00 96.56 93 GLN A C 1
ATOM 761 O O . GLN A 1 93 ? -7.095 -0.851 8.505 1.00 96.56 93 GLN A O 1
ATOM 766 N N . ASP A 1 94 ? -5.837 -2.225 7.256 1.00 95.94 94 ASP A N 1
ATOM 767 C CA . ASP A 1 94 ? -6.196 -3.432 7.999 1.00 95.94 94 ASP A CA 1
ATOM 768 C C . ASP A 1 94 ? -5.631 -3.407 9.426 1.00 95.94 94 ASP A C 1
ATOM 770 O O . ASP A 1 94 ? -6.322 -3.822 10.353 1.00 95.94 94 ASP A O 1
ATOM 774 N N . GLN A 1 95 ? -4.423 -2.872 9.635 1.00 96.31 95 GLN A N 1
ATOM 775 C CA . GLN A 1 95 ? -3.863 -2.673 10.974 1.00 96.31 95 GLN A CA 1
ATOM 776 C C . GLN A 1 95 ? -4.699 -1.685 11.796 1.00 96.31 95 GLN A C 1
ATOM 778 O O . GLN A 1 95 ? -5.004 -1.978 12.948 1.00 96.31 95 GLN A O 1
ATOM 783 N N . ASP A 1 96 ? -5.092 -0.547 11.220 1.00 94.94 96 ASP A N 1
ATOM 784 C CA . ASP A 1 96 ? -5.945 0.441 11.892 1.00 94.94 96 ASP A CA 1
ATOM 785 C C . ASP A 1 96 ? -7.337 -0.134 12.204 1.00 94.94 96 ASP A C 1
ATOM 787 O O . ASP A 1 96 ? -7.860 0.048 13.304 1.00 94.94 96 ASP A O 1
ATOM 791 N N . ARG A 1 97 ? -7.921 -0.910 11.279 1.00 95.50 97 ARG A N 1
ATOM 792 C CA . ARG A 1 97 ? -9.189 -1.614 11.520 1.00 95.50 97 ARG A CA 1
ATOM 793 C C . ARG A 1 97 ? -9.062 -2.619 12.664 1.00 95.50 97 ARG A C 1
ATOM 795 O O . ARG A 1 97 ? -9.876 -2.592 13.580 1.00 95.50 97 ARG A O 1
ATOM 802 N N . LEU A 1 98 ? -8.039 -3.474 12.632 1.00 94.94 98 LEU A N 1
ATOM 803 C CA . LEU A 1 98 ? -7.798 -4.471 13.678 1.00 94.94 98 LEU A CA 1
ATOM 804 C C . LEU A 1 98 ? -7.502 -3.823 15.034 1.00 94.94 98 LEU A C 1
ATOM 806 O O . LEU A 1 98 ? -7.934 -4.348 16.054 1.00 94.94 98 LEU A O 1
ATOM 810 N N . ALA A 1 99 ? -6.800 -2.687 15.063 1.00 93.88 99 ALA A N 1
ATOM 811 C CA . ALA A 1 99 ? -6.559 -1.936 16.292 1.00 93.88 99 ALA A CA 1
ATOM 812 C C . ALA A 1 99 ? -7.872 -1.419 16.897 1.00 93.88 99 ALA A C 1
ATOM 814 O O . ALA A 1 99 ? -8.116 -1.633 18.080 1.00 93.88 99 ALA A O 1
ATOM 815 N N . LYS A 1 100 ? -8.759 -0.841 16.077 1.00 92.69 100 LYS A N 1
ATOM 816 C CA . LYS A 1 100 ? -10.098 -0.404 16.512 1.00 92.69 100 LYS A CA 1
ATOM 817 C C . LYS A 1 100 ? -10.956 -1.562 17.013 1.00 92.69 100 LYS A C 1
ATOM 819 O O . LYS A 1 100 ? -11.639 -1.433 18.023 1.00 92.69 100 LYS A O 1
ATOM 824 N N . GLU A 1 101 ? -10.918 -2.701 16.323 1.00 89.81 101 GLU A N 1
ATOM 825 C CA . GLU A 1 101 ? -11.618 -3.914 16.761 1.00 89.81 101 GLU A CA 1
ATOM 826 C C . GLU A 1 101 ? -11.059 -4.431 18.096 1.00 89.81 101 GLU A C 1
ATOM 828 O O . GLU A 1 101 ? -11.826 -4.802 18.983 1.00 89.81 101 GLU A O 1
ATOM 833 N N . ALA A 1 102 ? -9.736 -4.415 18.276 1.00 90.25 102 ALA A N 1
ATOM 834 C CA . ALA A 1 102 ? -9.093 -4.810 19.526 1.00 90.25 102 ALA A CA 1
ATOM 835 C C . ALA A 1 102 ? -9.421 -3.853 20.682 1.00 90.25 102 ALA A C 1
ATOM 837 O O . ALA A 1 102 ? -9.661 -4.320 21.792 1.00 90.2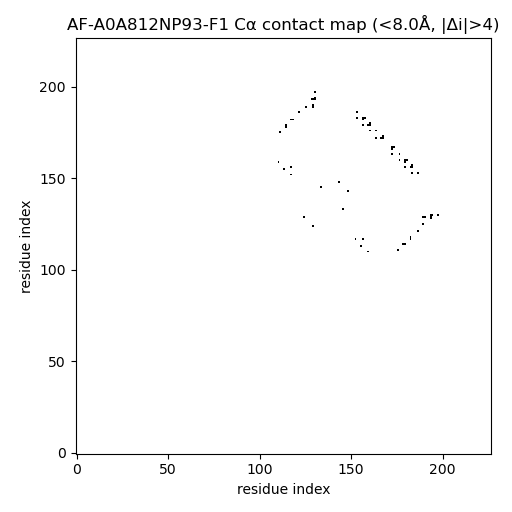5 102 ALA A O 1
ATOM 838 N N . GLU A 1 103 ? -9.473 -2.542 20.436 1.00 89.19 103 GLU A N 1
ATOM 839 C CA . GLU A 1 103 ? -9.904 -1.544 21.422 1.00 89.19 103 GLU A CA 1
ATOM 840 C C . GLU A 1 103 ? -11.364 -1.757 21.834 1.00 89.19 103 GLU A C 1
ATOM 842 O O . GLU A 1 103 ? -11.656 -1.800 23.026 1.00 89.19 103 GLU A O 1
ATOM 847 N N . ALA A 1 104 ? -12.266 -1.991 20.875 1.00 84.00 104 ALA A N 1
ATOM 848 C CA . ALA A 1 104 ? -13.667 -2.291 21.167 1.00 84.00 104 ALA A CA 1
ATOM 849 C C . ALA A 1 104 ? -13.828 -3.590 21.979 1.00 84.00 104 ALA A C 1
ATOM 851 O O . ALA A 1 104 ? -14.639 -3.660 22.904 1.00 84.00 104 ALA A O 1
ATOM 852 N N . LEU A 1 105 ? -13.033 -4.621 21.669 1.00 84.50 105 LEU A N 1
ATOM 853 C CA . LEU A 1 105 ? -12.999 -5.858 22.451 1.00 84.50 105 LEU A CA 1
ATOM 854 C C . LEU A 1 105 ? -12.432 -5.635 23.856 1.00 84.50 105 LEU A C 1
ATOM 856 O O . LEU A 1 105 ? -12.968 -6.193 24.809 1.00 84.50 105 LEU A O 1
ATOM 860 N N . ALA A 1 106 ? -11.375 -4.833 24.002 1.00 83.62 106 ALA A N 1
ATOM 861 C CA . ALA A 1 106 ? -10.802 -4.500 25.303 1.00 83.62 106 ALA A CA 1
ATOM 862 C C . ALA A 1 106 ? -11.798 -3.719 26.170 1.00 83.62 106 ALA A C 1
ATOM 864 O O . ALA A 1 106 ? -11.937 -4.024 27.350 1.00 83.62 106 ALA A O 1
ATOM 865 N N . GLU A 1 107 ? -12.536 -2.774 25.583 1.00 81.38 107 GLU A N 1
ATOM 866 C CA . GLU A 1 107 ? -13.598 -2.047 26.280 1.00 81.38 107 GLU A CA 1
ATOM 867 C C . GLU A 1 107 ? -14.713 -3.001 26.730 1.00 81.38 107 GLU A C 1
ATOM 869 O O . GLU A 1 107 ? -15.111 -2.983 27.893 1.00 81.38 107 GLU A O 1
ATOM 874 N N . ALA A 1 108 ? -15.164 -3.902 25.849 1.00 79.31 108 ALA A N 1
ATOM 875 C CA . ALA A 1 108 ? -16.147 -4.926 26.199 1.00 79.31 108 ALA A CA 1
ATOM 876 C C . ALA A 1 108 ? -15.656 -5.851 27.330 1.00 79.31 108 ALA A C 1
ATOM 878 O O . ALA A 1 108 ? -16.428 -6.183 28.228 1.00 79.31 108 ALA A O 1
ATOM 879 N N . LEU A 1 109 ? -14.378 -6.247 27.314 1.00 80.12 109 LEU A N 1
ATOM 880 C CA . LEU A 1 109 ? -13.760 -7.053 28.371 1.00 80.12 109 LEU A CA 1
ATOM 881 C C . LEU A 1 109 ? -13.651 -6.303 29.701 1.00 80.12 109 LEU A C 1
ATOM 883 O O . LEU A 1 109 ? -13.941 -6.901 30.733 1.00 80.12 109 LEU A O 1
ATOM 887 N N . ASP A 1 110 ? -13.342 -5.005 29.688 1.00 81.06 110 ASP A N 1
ATOM 888 C CA . ASP A 1 110 ? -13.326 -4.180 30.903 1.00 81.06 110 ASP A CA 1
ATOM 889 C C . ASP A 1 110 ? -14.703 -4.174 31.593 1.00 81.06 110 ASP A C 1
ATOM 891 O O . ASP A 1 110 ? -14.793 -4.306 32.814 1.00 81.06 110 ASP A O 1
ATOM 895 N N . TYR A 1 111 ? -15.804 -4.132 30.830 1.00 74.44 111 TYR A N 1
ATOM 896 C CA . TYR A 1 111 ? -17.149 -4.286 31.404 1.00 74.44 111 TYR A CA 1
ATOM 897 C C . TYR A 1 111 ? -17.371 -5.656 32.059 1.00 74.44 111 TYR A C 1
ATOM 899 O O . TYR A 1 111 ? -18.075 -5.738 33.067 1.00 74.44 111 TYR A O 1
ATOM 907 N N . PHE A 1 112 ? -16.775 -6.728 31.531 1.00 73.94 112 PHE A N 1
ATOM 908 C CA . PHE A 1 112 ? -16.873 -8.058 32.134 1.00 73.94 112 PHE A CA 1
ATOM 909 C C . PHE A 1 112 ? -16.003 -8.199 33.392 1.00 73.94 112 PHE A C 1
ATOM 911 O O . PHE A 1 112 ? -16.449 -8.818 34.361 1.00 73.94 112 PHE A O 1
ATOM 918 N N . ASP A 1 113 ? -14.821 -7.582 33.428 1.00 77.62 113 ASP A N 1
ATOM 919 C CA . ASP A 1 113 ? -13.943 -7.586 34.605 1.00 77.62 113 ASP A CA 1
ATOM 920 C C . ASP A 1 113 ? -14.541 -6.773 35.767 1.00 77.62 113 ASP A C 1
ATOM 922 O O . ASP A 1 113 ? -14.487 -7.201 36.927 1.00 77.62 113 ASP A O 1
ATOM 926 N N . ARG A 1 114 ? -15.253 -5.676 35.467 1.00 75.50 114 ARG A N 1
ATOM 927 C CA . ARG A 1 114 ? -15.983 -4.876 36.471 1.00 75.50 114 ARG A CA 1
ATOM 928 C C . ARG A 1 114 ? -16.984 -5.686 37.298 1.00 75.50 114 ARG A C 1
ATOM 930 O O . ARG A 1 114 ? -17.277 -5.299 38.428 1.00 75.50 114 ARG A O 1
ATOM 937 N N . VAL A 1 115 ? -17.503 -6.808 36.790 1.00 76.56 115 VAL A N 1
ATOM 938 C CA . VAL A 1 115 ? -18.400 -7.709 37.543 1.00 76.56 115 VAL A CA 1
ATOM 939 C C . VAL A 1 115 ? -17.698 -8.258 38.783 1.00 76.56 115 VAL A C 1
ATOM 941 O O . VAL A 1 115 ? -18.279 -8.272 39.870 1.00 76.56 115 VAL A O 1
ATOM 944 N N . ALA A 1 116 ? -16.451 -8.707 38.622 1.00 77.31 116 ALA A N 1
ATOM 945 C CA . ALA A 1 116 ? -15.660 -9.285 39.700 1.00 77.31 116 ALA A CA 1
ATOM 946 C C . ALA A 1 116 ? -15.287 -8.218 40.738 1.00 77.31 116 ALA A C 1
ATOM 948 O O . ALA A 1 116 ? -15.417 -8.457 41.943 1.00 77.31 116 ALA A O 1
ATOM 949 N N . ASP A 1 117 ? -14.919 -7.023 40.275 1.00 77.19 117 ASP A N 1
ATOM 950 C CA . ASP A 1 117 ? -14.591 -5.888 41.139 1.00 77.19 117 ASP A CA 1
ATOM 951 C C . ASP A 1 117 ? -15.800 -5.439 41.965 1.00 77.19 117 ASP A C 1
ATOM 953 O O . ASP A 1 117 ? -15.722 -5.329 43.191 1.00 77.19 117 ASP A O 1
ATOM 957 N N . VAL A 1 118 ? -16.952 -5.243 41.317 1.00 77.56 118 VAL A N 1
ATOM 958 C CA . VAL A 1 118 ? -18.201 -4.861 41.987 1.00 77.56 118 VAL A CA 1
ATOM 959 C C . VAL A 1 118 ? -18.637 -5.927 42.991 1.00 77.56 118 VAL A C 1
ATOM 961 O O . VAL A 1 118 ? -19.068 -5.587 44.095 1.00 77.56 118 VAL A O 1
ATOM 964 N N . ALA A 1 119 ? -18.516 -7.212 42.645 1.00 76.31 119 ALA A N 1
ATOM 965 C CA . ALA A 1 119 ? -18.838 -8.306 43.555 1.00 76.31 119 ALA A CA 1
ATOM 966 C C . ALA A 1 119 ? -17.961 -8.266 44.818 1.00 76.31 119 ALA A C 1
ATOM 968 O O . ALA A 1 119 ? -18.506 -8.298 45.925 1.00 76.31 119 ALA A O 1
ATOM 969 N N . CYS A 1 120 ? -16.642 -8.111 44.653 1.00 76.38 120 CYS A N 1
ATOM 970 C CA . CYS A 1 120 ? -15.670 -8.021 45.744 1.00 76.38 120 CYS A CA 1
ATOM 971 C C . CYS A 1 120 ? -15.947 -6.824 46.669 1.00 76.38 120 CYS A C 1
ATOM 973 O O . CYS A 1 120 ? -16.001 -6.973 47.893 1.00 76.38 120 CYS A O 1
ATOM 975 N N . VAL A 1 121 ? -16.204 -5.648 46.087 1.00 73.56 121 VAL A N 1
ATOM 976 C CA . VAL A 1 121 ? -16.545 -4.429 46.833 1.00 73.56 121 VAL A CA 1
ATOM 977 C C . VAL A 1 121 ? -17.840 -4.631 47.628 1.00 73.56 121 VAL A C 1
ATOM 979 O O . VAL A 1 121 ? -17.876 -4.363 48.831 1.00 73.56 121 VAL A O 1
ATOM 982 N N . LEU A 1 122 ? -18.890 -5.190 47.011 1.00 71.25 122 LEU A N 1
ATOM 983 C CA . LEU A 1 122 ? -20.137 -5.498 47.719 1.00 71.25 122 LEU A CA 1
ATOM 984 C C . LEU A 1 122 ? -19.934 -6.476 48.883 1.00 71.25 122 LEU A C 1
ATOM 986 O O . LEU A 1 122 ? -20.552 -6.298 49.934 1.00 71.25 122 LEU A O 1
ATOM 990 N N . ASP A 1 123 ? -19.107 -7.509 48.708 1.00 72.69 123 ASP A N 1
ATOM 991 C CA . ASP A 1 123 ? -18.817 -8.481 49.767 1.00 72.69 123 ASP A CA 1
ATOM 992 C C . ASP A 1 123 ? -18.086 -7.824 50.942 1.00 72.69 123 ASP A C 1
ATOM 994 O O . ASP A 1 123 ? -18.454 -8.040 52.101 1.00 72.69 123 ASP A O 1
ATOM 998 N N . HIS A 1 124 ? -17.126 -6.944 50.656 1.00 65.81 124 HIS A N 1
ATOM 999 C CA . HIS A 1 124 ? -16.396 -6.204 51.680 1.00 65.81 124 HIS A CA 1
ATOM 1000 C C . HIS A 1 124 ? -17.308 -5.237 52.462 1.00 65.81 124 HIS A C 1
ATOM 1002 O O . HIS A 1 124 ? -17.250 -5.176 53.694 1.00 65.81 124 HIS A O 1
ATOM 1008 N N . HIS A 1 125 ? -18.219 -4.527 51.786 1.00 64.19 125 HIS A N 1
ATOM 1009 C CA . HIS A 1 125 ? -19.178 -3.631 52.451 1.00 64.19 125 HIS A CA 1
ATOM 1010 C C . HIS A 1 125 ? -20.311 -4.370 53.180 1.00 64.19 125 HIS A C 1
ATOM 1012 O O . HIS A 1 125 ? -20.812 -3.877 54.196 1.00 64.19 125 HIS A O 1
ATOM 1018 N N . SER A 1 126 ? -20.709 -5.552 52.703 1.00 60.81 126 SER A N 1
ATOM 1019 C CA . SER A 1 126 ? -21.661 -6.432 53.394 1.00 60.81 126 SER A CA 1
ATOM 1020 C C . SER A 1 126 ? -21.075 -6.956 54.711 1.00 60.81 126 SER A C 1
ATOM 1022 O O . SER A 1 126 ? -21.760 -6.943 55.738 1.00 60.81 126 SER A O 1
ATOM 1024 N N . ALA A 1 127 ? -19.793 -7.341 54.706 1.00 57.69 127 ALA A N 1
ATOM 1025 C CA . ALA A 1 127 ? -19.084 -7.832 55.885 1.00 57.69 127 ALA A CA 1
ATOM 1026 C C . ALA A 1 127 ? -18.808 -6.730 56.926 1.00 57.69 127 ALA A C 1
ATOM 1028 O O . ALA A 1 127 ? -19.027 -6.948 58.117 1.00 57.69 127 ALA A O 1
ATOM 1029 N N . ASN A 1 128 ? -18.387 -5.537 56.490 1.00 54.06 128 ASN A N 1
ATOM 1030 C CA . ASN A 1 128 ? -17.999 -4.449 57.400 1.00 54.06 128 ASN A CA 1
ATOM 1031 C C . ASN A 1 128 ? -19.134 -3.473 57.756 1.00 54.06 128 ASN A C 1
ATOM 1033 O O . ASN A 1 128 ? -18.960 -2.619 58.624 1.00 54.06 128 ASN A O 1
ATOM 1037 N N . GLY A 1 129 ? -20.313 -3.622 57.147 1.00 53.69 129 GLY A N 1
ATOM 1038 C CA . GLY A 1 129 ? -21.481 -2.788 57.415 1.00 53.69 129 GLY A CA 1
ATOM 1039 C C . GLY A 1 129 ? -21.338 -1.376 56.843 1.00 53.69 129 GLY A C 1
ATOM 1040 O O . GLY A 1 129 ? -20.638 -0.531 57.393 1.00 53.69 129 GLY A O 1
ATOM 1041 N N . PHE A 1 130 ? -22.104 -1.094 55.787 1.00 55.12 130 PHE A N 1
ATOM 1042 C CA . PHE A 1 130 ? -22.108 0.167 55.028 1.00 55.12 130 PHE A CA 1
ATOM 1043 C C . PHE A 1 130 ? -22.222 1.453 55.883 1.00 55.12 130 PHE A C 1
ATOM 1045 O O . PHE A 1 130 ? -21.702 2.494 55.509 1.00 55.12 130 PHE A O 1
ATOM 1052 N N . LEU A 1 131 ? -22.844 1.378 57.067 1.00 48.72 131 LEU A N 1
ATOM 1053 C CA . LEU A 1 131 ? -23.043 2.513 57.983 1.00 48.72 131 LEU A CA 1
ATOM 1054 C C . LEU A 1 131 ? -22.396 2.315 59.368 1.00 48.72 131 LEU A C 1
ATOM 1056 O O . LEU A 1 131 ? -22.796 2.971 60.332 1.00 48.72 131 LEU A O 1
ATOM 1060 N N . SER A 1 132 ? -21.465 1.370 59.537 1.00 44.62 132 SER A N 1
ATOM 1061 C CA . SER A 1 132 ? -20.794 1.178 60.838 1.00 44.62 132 SER A CA 1
ATOM 1062 C C . SER A 1 132 ? -19.681 2.204 61.091 1.00 44.62 132 SER A C 1
ATOM 1064 O O . SER A 1 132 ? -19.433 2.541 62.243 1.00 44.62 132 SER A O 1
ATOM 1066 N N . ASN A 1 133 ? -19.085 2.782 60.041 1.00 42.97 133 ASN A N 1
ATOM 1067 C CA . ASN A 1 133 ? -18.010 3.778 60.176 1.00 42.97 133 ASN A CA 1
ATOM 1068 C C . ASN A 1 133 ? -18.471 5.244 60.181 1.00 42.97 133 ASN A C 1
ATOM 1070 O O . ASN A 1 133 ? -17.669 6.121 60.500 1.00 42.97 133 ASN A O 1
ATOM 1074 N N . ALA A 1 134 ? -19.751 5.530 59.921 1.00 42.84 134 ALA A N 1
ATOM 1075 C CA . ALA A 1 134 ? -20.283 6.898 59.954 1.00 42.84 134 ALA A CA 1
ATOM 1076 C C . ALA A 1 134 ? -20.294 7.527 61.369 1.00 42.84 134 ALA A C 1
ATOM 1078 O O . ALA A 1 134 ? -20.552 8.718 61.508 1.00 42.84 134 ALA A O 1
ATOM 1079 N N . GLY A 1 135 ? -20.008 6.747 62.422 1.00 40.00 135 GLY A N 1
ATOM 1080 C CA . GLY A 1 135 ? -19.956 7.227 63.809 1.00 40.00 135 GLY A CA 1
ATOM 1081 C C . GLY A 1 135 ? -18.560 7.348 64.430 1.00 40.00 135 GLY A C 1
ATOM 1082 O O . GLY A 1 135 ? -18.450 7.925 65.508 1.00 40.00 135 GLY A O 1
ATOM 1083 N N . THR A 1 136 ? -17.498 6.810 63.814 1.00 37.69 136 THR A N 1
ATOM 1084 C CA . THR A 1 136 ? -16.179 6.692 64.482 1.00 37.69 136 THR A CA 1
ATOM 1085 C C . THR A 1 136 ? -14.956 6.971 63.606 1.00 37.69 136 THR A C 1
ATOM 1087 O 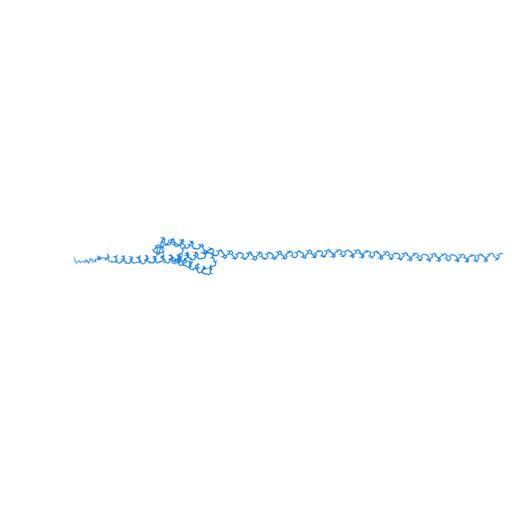O . THR A 1 136 ? -13.844 6.971 64.127 1.00 37.69 136 THR A O 1
ATOM 1090 N N . ALA A 1 137 ? -15.107 7.291 62.320 1.00 37.12 137 ALA A N 1
ATOM 1091 C CA . ALA A 1 137 ? -13.978 7.649 61.458 1.00 37.12 137 ALA A CA 1
ATOM 1092 C C . ALA A 1 137 ? -13.693 9.166 61.458 1.00 37.12 137 ALA A C 1
ATOM 1094 O O . ALA A 1 137 ? -13.746 9.831 60.427 1.00 37.12 137 ALA A O 1
ATOM 1095 N N . VAL A 1 138 ? -13.353 9.720 62.625 1.00 36.28 138 VAL A N 1
ATOM 1096 C CA . VAL A 1 138 ? -12.496 10.914 62.681 1.00 36.28 138 VAL A CA 1
ATOM 1097 C C . VAL A 1 138 ? -11.064 10.394 62.684 1.00 36.28 138 VAL A C 1
ATOM 1099 O O . VAL A 1 138 ? -10.689 9.654 63.585 1.00 36.28 138 VAL A O 1
ATOM 1102 N N . ALA A 1 139 ? -10.281 10.807 61.691 1.00 35.94 139 ALA A N 1
ATOM 1103 C CA . ALA A 1 139 ? -8.893 10.415 61.437 1.00 35.94 139 ALA A CA 1
ATOM 1104 C C . ALA A 1 139 ? -8.706 9.123 60.629 1.00 35.94 139 ALA A C 1
ATOM 1106 O O . ALA A 1 139 ? -8.282 8.092 61.139 1.00 35.94 139 ALA A O 1
ATOM 1107 N N . SER A 1 140 ? -8.884 9.226 59.313 1.00 28.14 140 SER A N 1
ATOM 1108 C CA . SER A 1 140 ? -7.804 8.898 58.372 1.00 28.14 140 SER A CA 1
ATOM 1109 C C . SER A 1 140 ? -8.045 9.643 57.063 1.00 28.14 140 SER A C 1
ATOM 1111 O O . SER A 1 140 ? -9.144 9.652 56.524 1.00 28.14 140 SER A O 1
ATOM 1113 N N . ALA A 1 141 ? -7.025 10.380 56.649 1.00 38.53 141 ALA A N 1
ATOM 1114 C CA . ALA A 1 141 ? -7.075 11.392 55.614 1.00 38.53 141 ALA A CA 1
ATOM 1115 C C . ALA A 1 141 ? -7.270 10.817 54.199 1.00 38.53 141 ALA A C 1
ATOM 1117 O O . ALA A 1 141 ? -6.705 9.781 53.861 1.00 38.53 141 ALA A O 1
ATOM 1118 N N . ALA A 1 142 ? -7.963 11.608 53.374 1.00 36.53 142 ALA A N 1
ATOM 1119 C CA . ALA A 1 142 ? -7.884 11.630 51.912 1.00 36.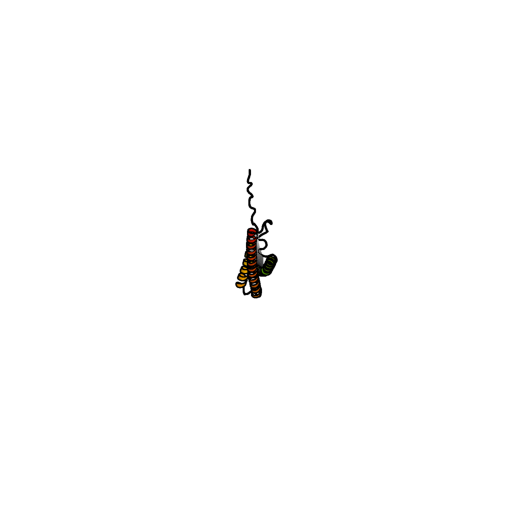53 142 ALA A CA 1
ATOM 1120 C C . ALA A 1 142 ? -8.561 10.497 51.117 1.00 36.53 142 ALA A C 1
ATOM 1122 O O . ALA A 1 142 ? -7.987 9.997 50.153 1.00 36.53 142 ALA A O 1
ATOM 1123 N N . SER A 1 143 ? -9.821 10.178 51.415 1.00 35.56 143 SER A N 1
ATOM 1124 C CA . SER A 1 143 ? -10.718 9.720 50.350 1.00 35.56 143 SER A CA 1
ATOM 1125 C C . SER A 1 143 ? -12.157 10.135 50.625 1.00 35.56 143 SER A C 1
ATOM 1127 O O . SER A 1 143 ? -12.523 10.432 51.760 1.00 35.56 143 SER A O 1
ATOM 1129 N N . GLU A 1 144 ? -12.897 10.271 49.539 1.00 38.28 144 GLU A N 1
ATOM 1130 C CA . GLU A 1 144 ? -14.215 10.874 49.401 1.00 38.28 144 GLU A CA 1
ATOM 1131 C C . GLU A 1 144 ? -15.246 10.258 50.357 1.00 38.28 144 GLU A C 1
ATOM 1133 O O . GLU A 1 144 ? -15.079 9.159 50.880 1.00 38.28 144 GLU A O 1
ATOM 1138 N N . SER A 1 145 ? -16.307 11.012 50.637 1.00 43.25 145 SER A N 1
ATOM 1139 C CA . SER A 1 145 ? -17.382 10.629 51.553 1.00 43.25 145 SER A CA 1
ATOM 1140 C C . SER A 1 145 ? -17.836 9.166 51.373 1.00 43.25 145 SER A C 1
ATOM 1142 O O . SER A 1 145 ? -18.048 8.736 50.241 1.00 43.25 145 SER A O 1
ATOM 1144 N N . PRO A 1 146 ? -18.077 8.414 52.466 1.00 51.41 146 PRO A N 1
ATOM 1145 C CA . PRO A 1 146 ? -18.495 7.005 52.405 1.00 51.41 146 PRO A CA 1
ATOM 1146 C C . PRO A 1 146 ? -19.821 6.791 51.649 1.00 51.41 146 PRO A C 1
ATOM 1148 O O . PRO A 1 146 ? -20.085 5.704 51.141 1.00 51.41 146 PRO A O 1
ATOM 1151 N N . ASP A 1 147 ? -20.637 7.839 51.522 1.00 50.75 147 ASP A N 1
ATOM 1152 C CA . ASP A 1 147 ? -21.888 7.825 50.758 1.00 50.75 147 ASP A CA 1
ATOM 1153 C C . ASP A 1 147 ? -21.654 7.799 49.233 1.00 50.75 147 ASP A C 1
ATOM 1155 O O . ASP A 1 147 ? -22.504 7.332 48.474 1.00 50.75 147 ASP A O 1
ATOM 1159 N N . THR A 1 148 ? -20.494 8.275 48.771 1.00 57.06 148 THR A N 1
ATOM 1160 C CA . THR A 1 148 ? -20.142 8.392 47.346 1.00 57.06 148 THR A CA 1
ATOM 1161 C C . THR A 1 148 ? -19.628 7.073 46.774 1.00 57.06 148 THR A C 1
ATOM 1163 O O . THR A 1 148 ? -19.859 6.772 45.604 1.00 57.06 148 THR A O 1
ATOM 1166 N N . GLU A 1 149 ? -18.993 6.246 47.606 1.00 68.81 149 GLU A N 1
ATOM 1167 C CA . GLU A 1 149 ? -18.392 4.978 47.187 1.00 68.81 149 GLU A CA 1
ATOM 1168 C C . GLU A 1 149 ? -19.460 3.986 46.699 1.00 68.81 149 GLU A C 1
ATOM 1170 O O . GLU A 1 149 ? -19.346 3.434 45.607 1.00 68.81 149 GLU A O 1
ATOM 1175 N N . PHE A 1 150 ? -20.569 3.837 47.426 1.00 72.31 150 PHE A N 1
ATOM 1176 C CA . PHE A 1 150 ? -21.652 2.933 47.022 1.00 72.31 150 PHE A CA 1
ATOM 1177 C C . PHE A 1 150 ? -22.520 3.478 45.887 1.00 72.31 150 PHE A C 1
ATOM 1179 O O . PHE A 1 150 ? -22.959 2.701 45.041 1.00 72.31 150 PHE A O 1
ATOM 1186 N N . GLY A 1 151 ? -22.722 4.800 45.827 1.00 79.25 151 GLY A N 1
ATOM 1187 C CA . GLY A 1 151 ? -23.331 5.443 44.659 1.00 79.25 151 GLY A CA 1
ATOM 1188 C C . GLY A 1 151 ? -22.545 5.123 43.387 1.00 79.25 151 GLY A C 1
ATOM 1189 O O . GLY A 1 151 ? -23.120 4.641 42.418 1.00 79.25 151 GLY A O 1
ATOM 1190 N N . SER A 1 152 ? -21.213 5.234 43.444 1.00 80.31 152 SER A N 1
ATOM 1191 C CA . SER A 1 152 ? -20.343 4.888 42.314 1.00 80.31 152 SER A CA 1
ATOM 1192 C C . SER A 1 152 ? -20.423 3.409 41.912 1.00 80.31 152 SER A C 1
ATOM 1194 O O . SER A 1 152 ? -20.285 3.076 40.738 1.00 80.31 152 SER A O 1
ATOM 1196 N N . VAL A 1 153 ? -20.657 2.504 42.868 1.00 81.06 153 VAL A N 1
ATOM 1197 C CA . VAL A 1 153 ? -20.821 1.067 42.603 1.00 81.06 153 VAL A CA 1
ATOM 1198 C C . VAL A 1 153 ? -22.154 0.785 41.915 1.00 81.06 153 VAL A C 1
ATOM 1200 O O . VAL A 1 153 ? -22.183 0.012 40.959 1.00 81.06 153 VAL A O 1
ATOM 1203 N N . LEU A 1 154 ? -23.244 1.416 42.361 1.00 82.75 154 LEU A N 1
ATOM 1204 C CA . LEU A 1 154 ? -24.540 1.311 41.688 1.00 82.75 154 LEU A CA 1
ATOM 1205 C C . LEU A 1 154 ? -24.491 1.899 40.277 1.00 82.75 154 LEU A C 1
ATOM 1207 O O . LEU A 1 154 ? -24.906 1.222 39.342 1.00 82.75 154 LEU A O 1
ATOM 1211 N N . ASP A 1 155 ? -23.892 3.078 40.104 1.00 85.31 155 ASP A N 1
ATOM 1212 C CA . ASP A 1 155 ? -23.729 3.703 38.787 1.00 85.31 155 ASP A CA 1
ATOM 1213 C C . ASP A 1 155 ? -22.929 2.804 37.830 1.00 85.31 155 ASP A C 1
ATOM 1215 O O . ASP A 1 155 ? -23.271 2.672 36.654 1.00 85.31 155 ASP A O 1
ATOM 1219 N N . LYS A 1 156 ? -21.892 2.117 38.331 1.00 83.50 156 LYS A N 1
ATOM 1220 C CA . LYS A 1 156 ? -21.132 1.124 37.552 1.00 83.50 156 LYS A CA 1
ATOM 1221 C C . LYS A 1 156 ? -21.980 -0.087 37.159 1.00 83.50 156 LYS A C 1
ATOM 1223 O O . LYS A 1 156 ? -21.844 -0.566 36.032 1.00 83.50 156 LYS A O 1
ATOM 1228 N N . ILE A 1 157 ? -22.835 -0.589 38.054 1.00 85.81 157 ILE A N 1
ATOM 1229 C CA . ILE A 1 157 ? -23.752 -1.701 37.756 1.00 85.81 157 ILE A CA 1
ATOM 1230 C C . ILE A 1 157 ? -24.757 -1.276 36.683 1.00 85.81 157 ILE A C 1
ATOM 1232 O O . ILE A 1 157 ? -24.875 -1.948 35.661 1.00 85.81 157 ILE A O 1
ATOM 1236 N N . ASP A 1 158 ? -25.439 -0.151 36.882 1.00 86.62 158 ASP A N 1
ATOM 1237 C CA . ASP A 1 158 ? -26.492 0.321 35.979 1.00 86.62 158 ASP A CA 1
ATOM 1238 C C . ASP A 1 158 ? -25.928 0.737 34.607 1.00 86.62 158 ASP A C 1
ATOM 1240 O O . ASP A 1 158 ? -26.532 0.452 33.567 1.00 86.62 158 ASP A O 1
ATOM 1244 N N . GLY A 1 159 ? -24.725 1.323 34.576 1.00 84.81 159 GLY A N 1
ATOM 1245 C CA . GLY A 1 159 ? -23.997 1.613 33.340 1.00 84.81 159 GLY A CA 1
ATOM 1246 C C . GLY A 1 159 ? -23.596 0.350 32.570 1.00 84.81 159 GLY A C 1
ATOM 1247 O O . GLY A 1 159 ? -23.744 0.302 31.350 1.00 84.81 159 GLY A O 1
ATOM 1248 N N . SER A 1 160 ? -23.157 -0.701 33.271 1.00 83.06 160 SER A N 1
ATOM 1249 C CA . SER A 1 160 ? -22.793 -1.981 32.641 1.00 83.06 160 SER A CA 1
ATOM 1250 C C . SER A 1 160 ? -24.021 -2.731 32.111 1.00 83.06 160 SER A C 1
ATOM 1252 O O . SER A 1 160 ? -23.960 -3.315 31.031 1.00 83.06 160 SER A O 1
ATOM 1254 N N . ILE A 1 161 ? -25.157 -2.667 32.817 1.00 85.00 161 ILE A N 1
ATOM 1255 C CA . ILE A 1 161 ? -26.438 -3.210 32.334 1.00 85.00 161 ILE A CA 1
ATOM 1256 C C . ILE A 1 161 ? -26.874 -2.477 31.059 1.00 85.00 161 ILE A C 1
ATOM 1258 O O . ILE A 1 161 ? -27.142 -3.129 30.053 1.00 85.00 161 ILE A O 1
ATOM 1262 N N . SER A 1 162 ? -26.859 -1.140 31.062 1.00 86.38 162 SER A N 1
ATOM 1263 C CA . SER A 1 162 ? -27.239 -0.333 29.890 1.00 86.38 162 SER A CA 1
ATOM 1264 C C . SER A 1 162 ? -26.354 -0.622 28.668 1.00 86.38 162 SER A C 1
ATOM 1266 O O . SER A 1 162 ? -26.838 -0.673 27.538 1.00 86.38 162 SER A O 1
ATOM 1268 N N . PHE A 1 163 ? -25.051 -0.842 28.881 1.00 83.38 163 PHE A N 1
ATOM 1269 C CA . PHE A 1 163 ? -24.118 -1.208 27.813 1.00 83.38 163 PHE A CA 1
ATOM 1270 C C . PHE A 1 163 ? -24.424 -2.588 27.211 1.00 83.38 163 PHE A C 1
ATOM 1272 O O . PHE A 1 16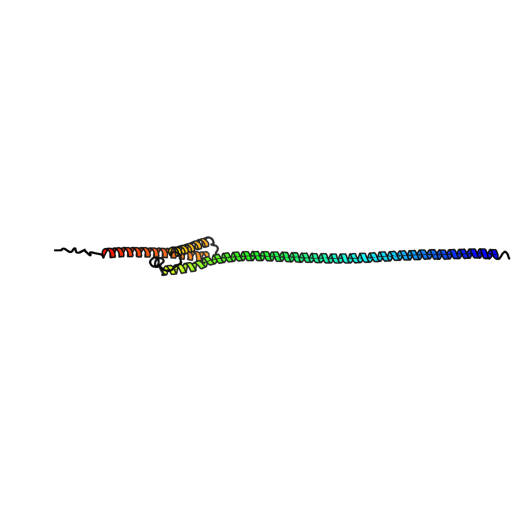3 ? -24.422 -2.738 25.987 1.00 83.38 163 PHE A O 1
ATOM 1279 N N . LEU A 1 164 ? -24.713 -3.585 28.055 1.00 82.56 164 LEU A N 1
ATOM 1280 C CA . LEU A 1 164 ? -25.064 -4.939 27.614 1.00 82.56 164 LEU A CA 1
ATOM 1281 C C . LEU A 1 164 ? -26.431 -4.993 26.916 1.00 82.56 164 LEU A C 1
ATOM 1283 O O . LEU A 1 164 ? -26.591 -5.759 25.969 1.00 82.56 164 LEU A O 1
ATOM 1287 N N . GLU A 1 165 ? -27.390 -4.156 27.321 1.00 83.94 165 GLU A N 1
ATOM 1288 C CA . GLU A 1 165 ? -28.677 -4.004 26.626 1.00 83.94 165 GLU A CA 1
ATOM 1289 C C . GLU A 1 165 ? -28.507 -3.437 25.207 1.00 83.94 165 GLU A C 1
ATOM 1291 O O . GLU A 1 165 ? -29.222 -3.842 24.289 1.00 83.94 165 GLU A O 1
ATOM 1296 N N . ALA A 1 166 ? -27.540 -2.536 25.007 1.00 84.12 166 ALA A N 1
ATOM 1297 C CA . ALA A 1 166 ? -27.208 -1.990 23.692 1.00 84.12 166 ALA A CA 1
ATOM 1298 C C . ALA A 1 166 ? -26.439 -2.979 22.792 1.00 84.12 166 ALA A C 1
ATOM 1300 O O . ALA A 1 166 ? -26.455 -2.819 21.572 1.00 84.12 166 ALA A O 1
ATOM 1301 N N . HIS A 1 167 ? -25.803 -4.006 23.369 1.00 79.06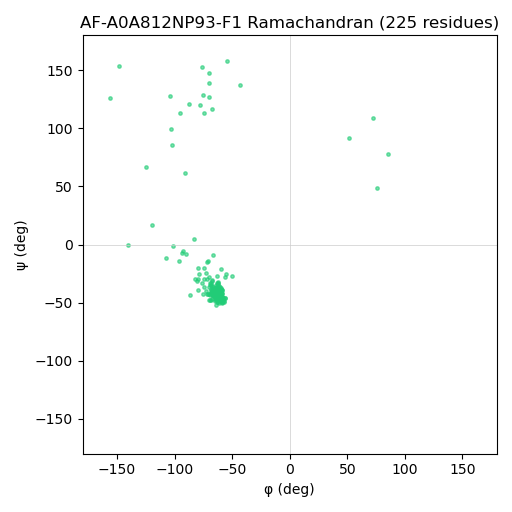 167 HIS A N 1
ATOM 1302 C CA . HIS A 1 167 ? -25.001 -5.000 22.647 1.00 79.06 167 HIS A CA 1
ATOM 1303 C C . HIS A 1 167 ? -25.461 -6.447 22.928 1.00 79.06 167 HIS A C 1
ATOM 1305 O O . HIS A 1 167 ? -24.710 -7.247 23.501 1.00 79.06 167 HIS A O 1
ATOM 1311 N N . PRO A 1 168 ? -26.676 -6.832 22.489 1.00 76.00 168 PRO A N 1
ATOM 1312 C CA . PRO A 1 168 ? -27.214 -8.178 22.705 1.00 76.00 168 PRO A CA 1
ATOM 1313 C C . PRO A 1 168 ? -26.503 -9.259 21.872 1.00 76.00 168 PRO A C 1
ATOM 1315 O O . PRO A 1 168 ? -26.668 -10.448 22.142 1.00 76.00 168 PRO A O 1
ATOM 1318 N N . ASP A 1 169 ? -25.712 -8.858 20.874 1.00 74.94 169 ASP A N 1
ATOM 1319 C CA . ASP A 1 169 ? -25.029 -9.757 19.939 1.00 74.94 169 ASP A CA 1
ATOM 1320 C C . ASP A 1 169 ? -23.858 -10.522 20.582 1.00 74.94 169 ASP A C 1
ATOM 1322 O O . ASP A 1 169 ? -23.379 -11.518 20.031 1.00 74.94 169 ASP A O 1
ATOM 1326 N N . PHE A 1 170 ? -23.388 -10.099 21.760 1.00 77.38 170 PHE A N 1
ATOM 1327 C CA . PHE A 1 170 ? -22.335 -10.819 22.465 1.00 77.38 170 PHE A CA 1
ATOM 1328 C C . PHE A 1 170 ? -22.858 -12.150 23.013 1.00 77.38 170 PHE A C 1
ATOM 1330 O O . PHE A 1 170 ? -23.804 -12.213 23.797 1.00 77.38 170 PHE A O 1
ATOM 1337 N N . CYS A 1 171 ? -22.167 -13.240 22.683 1.00 73.12 171 CYS A N 1
ATOM 1338 C CA . CYS A 1 171 ? -22.540 -14.598 23.082 1.00 73.12 171 CYS A CA 1
ATOM 1339 C C . CYS A 1 171 ? -22.676 -14.797 24.604 1.00 73.12 171 CYS A C 1
ATOM 1341 O O . CYS A 1 171 ? -23.462 -15.638 25.034 1.00 73.12 171 CYS A O 1
ATOM 1343 N N . GLN A 1 172 ? -21.954 -14.019 25.416 1.00 78.44 172 GLN A N 1
ATOM 1344 C CA . GLN A 1 172 ? -22.023 -14.068 26.882 1.00 78.44 172 GLN A CA 1
ATOM 1345 C C . GLN A 1 172 ? -22.877 -12.939 27.498 1.00 78.44 172 GLN A C 1
ATOM 1347 O O . GLN A 1 172 ? -23.042 -12.921 28.718 1.00 78.44 172 GLN A O 1
ATOM 1352 N N . ALA A 1 173 ? -23.445 -12.015 26.704 1.00 79.69 173 ALA A N 1
ATOM 1353 C CA . ALA A 1 173 ? -24.182 -10.859 27.236 1.00 79.69 173 ALA A CA 1
ATOM 1354 C C . ALA A 1 173 ? -25.331 -11.280 28.154 1.00 79.69 173 ALA A C 1
ATOM 1356 O O . ALA A 1 173 ? -25.443 -10.773 29.265 1.00 79.69 173 ALA A O 1
ATOM 1357 N N . SER A 1 174 ? -26.137 -12.261 27.742 1.00 81.38 174 SER A N 1
ATOM 1358 C CA . SER A 1 174 ? -27.268 -12.750 28.547 1.00 81.38 174 SER A CA 1
ATOM 1359 C C . SER A 1 174 ? -26.844 -13.312 29.912 1.00 81.38 174 SER A C 1
ATOM 1361 O O . SER A 1 174 ? -27.501 -13.054 30.923 1.00 81.38 174 SER A O 1
ATOM 1363 N N . ALA A 1 175 ? -25.722 -14.037 29.968 1.00 84.62 175 ALA A N 1
ATOM 1364 C CA . ALA A 1 175 ? -25.196 -14.602 31.204 1.00 84.62 175 ALA A CA 1
ATOM 1365 C C . ALA A 1 175 ? -24.703 -13.500 32.151 1.00 84.62 175 ALA A C 1
ATOM 1367 O O . ALA A 1 175 ? -25.078 -13.486 33.324 1.00 84.62 175 ALA A O 1
ATOM 1368 N N . TYR A 1 176 ? -23.922 -12.544 31.649 1.00 82.44 176 TYR A N 1
ATOM 1369 C CA . TYR A 1 176 ? -23.421 -11.430 32.455 1.00 82.44 176 TYR A CA 1
ATOM 1370 C C . TYR A 1 176 ? -24.514 -10.447 32.873 1.00 82.44 176 TYR A C 1
ATOM 1372 O O . TYR A 1 176 ? -24.495 -9.967 34.003 1.00 82.44 176 TYR A O 1
ATOM 1380 N N . MET A 1 177 ? -25.519 -10.218 32.029 1.00 84.75 177 MET A N 1
ATOM 1381 C CA . MET A 1 177 ? -26.681 -9.399 32.371 1.00 84.75 177 MET A CA 1
ATOM 1382 C C . MET A 1 177 ? -27.408 -9.972 33.594 1.00 84.75 177 MET A C 1
ATOM 1384 O O . MET A 1 177 ? -27.662 -9.248 34.554 1.00 84.75 177 MET A O 1
ATOM 1388 N N . SER A 1 178 ? -27.619 -11.294 33.638 1.00 85.69 178 SER A N 1
ATOM 1389 C CA . SER A 1 178 ? -28.212 -11.951 34.813 1.00 85.69 178 SER A CA 1
ATOM 1390 C C . SER A 1 178 ? -27.352 -11.818 36.084 1.00 85.69 178 SER A C 1
ATOM 1392 O O . SER A 1 178 ? -27.882 -11.684 37.190 1.00 85.69 178 SER A O 1
ATOM 1394 N N . GLN A 1 179 ? -26.021 -11.799 35.944 1.00 85.62 179 GLN A N 1
ATOM 1395 C CA . GLN A 1 179 ? -25.097 -11.593 37.065 1.00 85.62 179 GLN A CA 1
ATOM 1396 C C . GLN A 1 179 ? -25.148 -10.151 37.579 1.00 85.62 179 GLN A C 1
ATOM 1398 O O . GLN A 1 179 ? -25.205 -9.939 38.791 1.00 85.62 179 GLN A O 1
ATOM 1403 N N . PHE A 1 180 ? -25.197 -9.160 36.688 1.00 85.62 180 PHE A N 1
ATOM 1404 C CA . PHE A 1 180 ? -25.363 -7.761 37.073 1.00 85.62 180 PHE A CA 1
ATOM 1405 C C . PHE A 1 180 ? -26.723 -7.492 37.719 1.00 85.62 180 PHE A C 1
ATOM 1407 O O . PHE A 1 180 ? -26.784 -6.802 38.734 1.00 85.62 180 PHE A O 1
ATOM 1414 N N . GLU A 1 181 ? -27.807 -8.090 37.221 1.00 86.69 181 GLU A N 1
ATOM 1415 C CA . GLU A 1 181 ? -29.116 -8.022 37.880 1.00 86.69 181 GLU A CA 1
ATOM 1416 C C . GLU A 1 181 ? -29.074 -8.623 39.289 1.00 86.69 181 GLU A C 1
ATOM 1418 O O . GLU A 1 181 ? -29.650 -8.065 40.230 1.00 86.69 181 GLU A O 1
ATOM 1423 N N . HIS A 1 182 ? -28.366 -9.742 39.461 1.00 88.25 182 HIS A N 1
ATOM 1424 C CA . HIS A 1 182 ? -28.155 -10.341 40.773 1.00 88.25 182 HIS A CA 1
ATOM 1425 C C . HIS A 1 182 ? -27.367 -9.408 41.705 1.00 88.25 182 HIS A C 1
ATOM 1427 O O . HIS A 1 182 ? -27.790 -9.188 42.842 1.00 88.25 182 HIS A O 1
ATOM 1433 N N . LEU A 1 183 ? -26.267 -8.815 41.229 1.00 85.69 183 LEU A N 1
ATOM 1434 C CA . LEU A 1 183 ? -25.467 -7.851 41.989 1.00 85.69 183 LEU A CA 1
ATOM 1435 C C . LEU A 1 183 ? -26.268 -6.597 42.353 1.00 85.69 183 LEU A C 1
ATOM 1437 O O . LEU A 1 183 ? -26.204 -6.161 43.501 1.00 85.69 183 LEU A O 1
ATOM 1441 N N . ARG A 1 184 ? -27.089 -6.076 41.435 1.00 87.00 184 ARG A N 1
ATOM 1442 C CA . ARG A 1 184 ? -28.009 -4.957 41.685 1.00 87.00 184 ARG A CA 1
ATOM 1443 C C . ARG A 1 184 ? -28.994 -5.292 42.800 1.00 87.00 184 ARG A C 1
ATOM 1445 O O . ARG A 1 184 ? -29.112 -4.552 43.774 1.00 87.00 184 ARG A O 1
ATOM 1452 N N . ASN A 1 185 ? -29.656 -6.446 42.705 1.00 88.25 185 ASN A N 1
ATOM 1453 C CA . ASN A 1 185 ? -30.580 -6.916 43.739 1.00 88.25 185 ASN A CA 1
ATOM 1454 C C . ASN A 1 185 ? -29.869 -7.071 45.091 1.00 88.25 185 ASN A C 1
ATOM 1456 O O . ASN A 1 185 ? -30.398 -6.664 46.128 1.00 88.25 185 ASN A O 1
ATOM 1460 N N . ARG A 1 186 ? -28.644 -7.608 45.085 1.00 85.56 186 ARG A N 1
ATOM 1461 C CA . ARG A 1 186 ? -27.812 -7.749 46.283 1.00 85.56 186 ARG A CA 1
ATOM 1462 C C . ARG A 1 186 ? -27.446 -6.391 46.888 1.00 85.56 186 ARG A C 1
ATOM 1464 O O . ARG A 1 186 ? -27.551 -6.234 48.103 1.00 85.56 186 ARG A O 1
ATOM 1471 N N . ALA A 1 187 ? -27.103 -5.404 46.063 1.00 82.75 187 ALA A N 1
ATOM 1472 C CA . ALA A 1 187 ? -26.802 -4.038 46.489 1.00 82.75 187 ALA A CA 1
ATOM 1473 C C . ALA A 1 187 ? -28.023 -3.377 47.146 1.00 82.75 187 ALA A C 1
ATOM 1475 O O . ALA A 1 187 ? -27.918 -2.851 48.255 1.00 82.75 187 ALA A O 1
ATOM 1476 N N . CYS A 1 188 ? -29.206 -3.484 46.531 1.00 84.38 188 CYS A N 1
ATOM 1477 C CA . CYS A 1 188 ? -30.452 -2.973 47.107 1.00 84.38 188 CYS A CA 1
ATOM 1478 C C . CYS A 1 188 ? -30.775 -3.621 48.463 1.00 84.38 188 CYS A C 1
ATOM 1480 O O . CYS A 1 188 ? -31.182 -2.935 49.404 1.00 84.38 188 CYS A O 1
ATOM 1482 N N . LEU A 1 189 ? -30.574 -4.937 48.595 1.00 84.50 189 LEU A N 1
ATOM 1483 C CA . LEU A 1 189 ? -30.777 -5.646 49.862 1.00 84.50 189 LEU A CA 1
ATOM 1484 C C . LEU A 1 189 ? -29.784 -5.196 50.941 1.00 84.50 189 LEU A C 1
ATOM 1486 O O . LEU A 1 189 ? -30.192 -4.986 52.088 1.00 84.50 189 LEU A O 1
ATOM 1490 N N . ALA A 1 190 ? -28.510 -5.012 50.583 1.00 79.38 190 ALA A N 1
ATOM 1491 C CA . ALA A 1 190 ? -27.481 -4.509 51.489 1.00 79.38 190 ALA A CA 1
ATOM 1492 C C . ALA A 1 190 ? -27.802 -3.086 51.971 1.00 79.38 190 ALA A C 1
ATOM 1494 O O . ALA A 1 190 ? -27.762 -2.823 53.176 1.00 79.38 190 ALA A O 1
ATOM 1495 N N . MET A 1 191 ? -28.219 -2.200 51.061 1.00 82.69 191 MET A N 1
ATOM 1496 C CA . MET A 1 191 ? -28.665 -0.845 51.392 1.00 82.69 191 MET A CA 1
ATOM 1497 C C . MET A 1 191 ? -29.856 -0.882 52.358 1.00 82.69 191 MET A C 1
ATOM 1499 O O . MET A 1 191 ? -29.812 -0.258 53.419 1.00 82.69 191 MET A O 1
ATOM 1503 N N . ARG A 1 192 ? -30.889 -1.679 52.048 1.00 84.25 192 ARG A N 1
ATOM 1504 C CA . ARG A 1 192 ? -32.078 -1.825 52.900 1.00 84.25 192 ARG A CA 1
ATOM 1505 C C . ARG A 1 192 ? -31.719 -2.315 54.302 1.00 84.25 192 ARG A C 1
ATOM 1507 O O . ARG A 1 192 ? -32.198 -1.754 55.284 1.00 84.25 192 ARG A O 1
ATOM 1514 N N . SER A 1 193 ? -30.863 -3.335 54.406 1.00 81.94 193 SER A N 1
ATOM 1515 C CA . SER A 1 193 ? -30.410 -3.853 55.702 1.00 81.94 193 SER A CA 1
ATOM 1516 C C . SER A 1 193 ? -29.586 -2.826 56.474 1.00 81.94 193 SER A C 1
ATOM 1518 O O . SER A 1 193 ? -29.751 -2.705 57.686 1.00 81.94 193 SER A O 1
ATOM 1520 N N . SER A 1 194 ? -28.717 -2.074 55.798 1.00 77.12 194 SER A N 1
ATOM 1521 C CA . SER A 1 194 ? -27.917 -1.038 56.443 1.00 77.12 194 SER A CA 1
ATOM 1522 C C . SER A 1 194 ? -28.787 0.089 57.002 1.00 77.12 194 SER A C 1
ATOM 1524 O O . SER A 1 194 ? -28.631 0.459 58.166 1.00 77.12 194 SER A O 1
ATOM 1526 N N . LEU A 1 195 ? -29.759 0.574 56.218 1.00 82.56 195 LEU A N 1
ATOM 1527 C CA . LEU A 1 195 ? -30.737 1.569 56.665 1.00 82.56 195 LEU A CA 1
ATOM 1528 C C . LEU A 1 195 ? -31.543 1.063 57.861 1.00 82.56 195 LEU A C 1
ATOM 1530 O O . LEU A 1 195 ? -31.671 1.779 58.851 1.00 82.56 195 LEU A O 1
ATOM 1534 N N . GLN A 1 196 ? -32.019 -0.183 57.809 1.00 85.25 196 GLN A N 1
ATOM 1535 C CA . GLN A 1 196 ? -32.725 -0.805 58.926 1.00 85.25 196 GLN A CA 1
ATOM 1536 C C . GLN A 1 196 ? -31.851 -0.853 60.192 1.00 85.25 196 GLN A C 1
ATOM 1538 O O . GLN A 1 196 ? -32.277 -0.385 61.242 1.00 85.25 196 GLN A O 1
ATOM 1543 N N . LYS A 1 197 ? -30.602 -1.325 60.089 1.00 81.75 197 LYS A N 1
ATOM 1544 C CA . LYS A 1 197 ? -29.650 -1.364 61.215 1.00 81.75 197 LYS A CA 1
ATOM 1545 C C . LYS A 1 197 ? -29.314 0.029 61.749 1.00 81.75 197 LYS A C 1
ATOM 1547 O O . LYS A 1 197 ? -28.991 0.170 62.925 1.00 81.75 197 LYS A O 1
ATOM 1552 N N . SER A 1 198 ? -29.293 1.043 60.886 1.00 81.00 198 SER A N 1
ATOM 1553 C CA . SER A 1 198 ? -29.056 2.435 61.279 1.00 81.00 198 SER A CA 1
ATOM 1554 C C . SER A 1 198 ? -30.241 2.986 62.070 1.00 81.00 198 SER A C 1
ATOM 1556 O O . SER A 1 198 ? -30.063 3.502 63.168 1.00 81.00 198 SER A O 1
ATOM 1558 N N . LEU A 1 199 ? -31.460 2.776 61.564 1.00 86.19 199 LEU A N 1
ATOM 1559 C CA . LEU A 1 199 ? -32.706 3.143 62.237 1.00 86.19 199 LEU A CA 1
ATOM 1560 C C . LEU A 1 199 ? -32.845 2.447 63.593 1.00 86.19 199 LEU A C 1
ATOM 1562 O O . LEU A 1 199 ? -33.149 3.108 64.581 1.00 86.19 199 LEU A O 1
ATOM 1566 N N . GLU A 1 200 ? -32.575 1.142 63.662 1.00 87.62 200 GLU A N 1
ATOM 1567 C CA . GLU A 1 200 ? -32.587 0.372 64.912 1.00 87.62 200 GLU A CA 1
ATOM 1568 C C . GLU A 1 200 ? -31.555 0.910 65.916 1.00 87.62 200 GLU A C 1
ATOM 1570 O O . GLU A 1 200 ? -31.876 1.085 67.091 1.00 87.62 200 GLU A O 1
ATOM 1575 N N . ARG A 1 201 ? -30.338 1.252 65.461 1.00 84.12 201 ARG A N 1
ATOM 1576 C CA . ARG A 1 201 ? -29.307 1.886 66.302 1.00 84.12 201 ARG A CA 1
ATOM 1577 C C . ARG A 1 201 ? -29.732 3.261 66.809 1.00 84.12 201 ARG A C 1
ATOM 1579 O O . ARG A 1 201 ? -29.575 3.535 67.995 1.00 84.12 201 ARG A O 1
ATOM 1586 N N . SER A 1 202 ? -30.271 4.122 65.949 1.00 84.88 202 SER A N 1
ATOM 1587 C CA . SER A 1 202 ? -30.766 5.442 66.353 1.00 84.88 202 SER A CA 1
ATOM 1588 C C . SER A 1 202 ? -31.944 5.332 67.320 1.00 84.88 202 SER A C 1
ATOM 1590 O O . SER A 1 202 ? -31.975 6.052 68.314 1.00 84.88 202 SER A O 1
ATOM 1592 N N . ALA A 1 203 ? -32.876 4.407 67.080 1.00 87.06 203 ALA A N 1
ATOM 1593 C CA . ALA A 1 203 ? -33.993 4.140 67.980 1.00 87.06 203 ALA A CA 1
ATOM 1594 C C . ALA A 1 203 ? -33.503 3.672 69.359 1.00 87.06 203 ALA A C 1
ATOM 1596 O O . ALA A 1 203 ? -33.914 4.236 70.372 1.00 87.06 203 ALA A O 1
ATOM 1597 N N . ALA A 1 204 ? -32.564 2.720 69.400 1.00 87.75 204 ALA A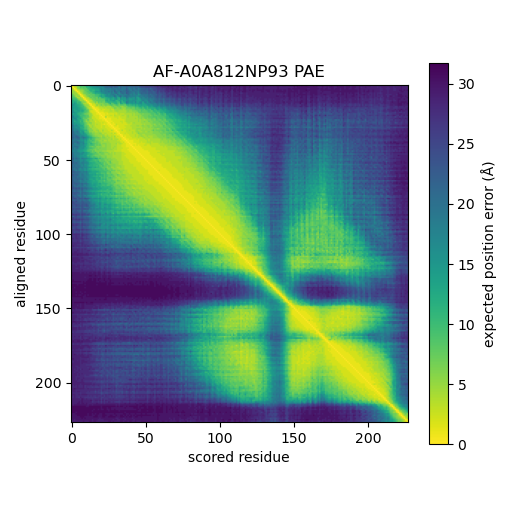 N 1
ATOM 1598 C CA . ALA A 1 204 ? -31.945 2.259 70.641 1.00 87.75 204 ALA A CA 1
ATOM 1599 C C . ALA A 1 204 ? -31.186 3.383 71.368 1.00 87.75 204 ALA A C 1
ATOM 1601 O O . ALA A 1 204 ? -31.272 3.495 72.590 1.00 87.75 204 ALA A O 1
ATOM 1602 N N . HIS A 1 205 ? -30.483 4.253 70.633 1.00 87.56 205 HIS A N 1
ATOM 1603 C CA . HIS A 1 205 ? -29.776 5.399 71.207 1.00 87.56 205 HIS A CA 1
ATOM 1604 C C . HIS A 1 205 ? -30.736 6.405 71.858 1.00 87.56 205 HIS A C 1
ATOM 1606 O O . HIS A 1 205 ? -30.488 6.854 72.974 1.00 87.56 205 HIS A O 1
ATOM 1612 N N . VAL A 1 206 ? -31.853 6.723 71.196 1.00 90.31 206 VAL A N 1
ATOM 1613 C CA . VAL A 1 206 ? -32.895 7.603 71.751 1.00 90.31 206 VAL A CA 1
ATOM 1614 C C . VAL A 1 206 ? -33.546 6.971 72.982 1.00 90.31 206 VAL A C 1
ATOM 1616 O O . VAL A 1 206 ? -33.735 7.649 73.989 1.00 90.31 206 VAL A O 1
ATOM 1619 N N . GLU A 1 207 ? -33.847 5.672 72.945 1.00 87.50 207 GLU A N 1
ATOM 1620 C CA . GLU A 1 207 ? -34.408 4.960 74.097 1.00 87.50 207 GLU A CA 1
ATOM 1621 C C . GLU A 1 207 ? -33.447 4.968 75.298 1.00 87.50 207 GLU A C 1
ATOM 1623 O O . GLU A 1 207 ? -33.877 5.135 76.440 1.00 87.50 207 GLU A O 1
ATOM 1628 N N . GLN A 1 208 ? -32.142 4.838 75.050 1.00 85.00 208 GLN A N 1
ATOM 1629 C CA . GLN A 1 208 ? -31.125 4.902 76.093 1.00 85.00 208 GLN A CA 1
ATOM 1630 C C . GLN A 1 208 ? -30.977 6.314 76.674 1.00 85.00 208 GLN A C 1
ATOM 1632 O O . GLN A 1 208 ? -30.993 6.457 77.892 1.00 85.00 208 GLN A O 1
ATOM 1637 N N . GLN A 1 209 ? -30.964 7.362 75.841 1.00 84.00 209 GLN A N 1
ATOM 1638 C CA . GLN A 1 209 ? -30.967 8.748 76.329 1.00 84.00 209 GLN A CA 1
ATOM 1639 C C . GLN A 1 209 ? -32.213 9.077 77.164 1.00 84.00 209 GLN A C 1
ATOM 1641 O O . GLN A 1 209 ? -32.118 9.795 78.158 1.00 84.00 209 GLN A O 1
ATOM 1646 N N . LEU A 1 210 ? -33.382 8.539 76.800 1.00 83.12 210 LEU A N 1
ATOM 1647 C CA . LEU A 1 210 ? -34.605 8.700 77.591 1.00 83.12 210 LEU A CA 1
ATOM 1648 C C . LEU A 1 210 ? -34.509 7.994 78.951 1.00 83.12 210 LEU A C 1
ATOM 1650 O O . LEU A 1 210 ? -34.968 8.548 79.950 1.00 83.12 210 LEU A O 1
ATOM 1654 N N . LYS A 1 211 ? -33.895 6.805 79.012 1.00 81.06 211 LYS A N 1
ATOM 1655 C CA . LYS A 1 211 ? -33.637 6.092 80.275 1.00 81.06 211 LYS A CA 1
ATOM 1656 C C . LYS A 1 211 ? -32.630 6.838 81.150 1.00 81.06 211 LYS A C 1
ATOM 1658 O O . LYS A 1 211 ? -32.888 7.007 82.339 1.00 81.06 211 LYS A O 1
ATOM 1663 N N . ASP A 1 212 ? -31.546 7.347 80.570 1.00 76.62 212 ASP A N 1
ATOM 1664 C CA . ASP A 1 212 ? -30.527 8.120 81.290 1.00 76.62 212 ASP A CA 1
ATOM 1665 C C . ASP A 1 212 ? -31.096 9.447 81.823 1.00 76.62 212 ASP A C 1
ATOM 1667 O O . ASP A 1 212 ? -30.829 9.826 82.963 1.00 76.62 212 ASP A O 1
ATOM 1671 N N . ALA A 1 213 ? -31.962 10.120 81.056 1.00 71.88 213 ALA A N 1
ATOM 1672 C CA . ALA A 1 213 ? -32.664 11.326 81.501 1.00 71.88 213 ALA A CA 1
ATOM 1673 C C . ALA A 1 213 ? -33.681 11.056 82.628 1.00 71.88 213 ALA A C 1
ATOM 1675 O O . ALA A 1 213 ? -33.897 11.914 83.482 1.00 71.88 213 ALA A O 1
ATOM 1676 N N . GLN A 1 214 ? -34.293 9.868 82.665 1.00 62.59 214 GLN A N 1
ATOM 1677 C CA . GLN A 1 214 ? -35.181 9.444 83.756 1.00 62.59 214 GLN A CA 1
ATOM 1678 C C . GLN A 1 214 ? -34.415 8.954 85.000 1.00 62.59 214 GLN A C 1
ATOM 1680 O O . GLN A 1 214 ? -34.971 8.956 86.098 1.00 62.59 214 GLN A O 1
ATOM 1685 N N . ALA A 1 215 ? -33.141 8.575 84.855 1.00 58.44 215 ALA A N 1
ATOM 1686 C CA . ALA A 1 215 ? -32.275 8.108 85.937 1.00 58.44 215 ALA A CA 1
ATOM 1687 C C . ALA A 1 215 ? -31.601 9.235 86.749 1.00 58.44 215 ALA A C 1
ATOM 1689 O O . ALA A 1 215 ? -30.839 8.938 87.670 1.00 58.44 215 ALA A O 1
ATOM 1690 N N . VAL A 1 216 ? -31.918 10.513 86.489 1.00 53.38 216 VAL A N 1
ATOM 1691 C CA . VAL A 1 216 ? -31.504 11.657 87.327 1.00 53.38 216 VAL A CA 1
ATOM 1692 C C . VAL A 1 216 ? -32.670 12.150 88.209 1.00 53.38 216 VAL A C 1
ATOM 1694 O O . VAL A 1 216 ? -33.369 13.089 87.828 1.00 53.38 216 VAL A O 1
ATOM 1697 N N . PRO A 1 217 ? -32.908 11.574 89.408 1.00 48.97 217 PRO A N 1
ATOM 1698 C CA . PRO A 1 217 ? -33.787 12.168 90.410 1.00 48.97 217 PRO A CA 1
ATOM 1699 C C . PRO A 1 217 ? -33.004 12.829 91.564 1.00 48.97 217 PRO A C 1
ATOM 1701 O O . PRO A 1 217 ? -32.195 12.195 92.232 1.00 48.97 217 PRO A O 1
ATOM 1704 N N . ASN A 1 218 ? -33.335 14.099 91.831 1.00 51.00 218 ASN A N 1
ATOM 1705 C CA . ASN A 1 218 ? -33.191 14.832 93.101 1.00 51.00 218 ASN A CA 1
ATOM 1706 C C . ASN A 1 218 ? -31.823 14.831 93.821 1.00 51.00 218 ASN A C 1
ATOM 1708 O O . ASN A 1 218 ? -31.607 14.091 94.778 1.00 51.00 218 ASN A O 1
ATOM 1712 N N . GLN A 1 219 ? -30.987 15.830 93.521 1.00 41.47 219 GLN A N 1
ATOM 1713 C CA . GLN A 1 219 ? -30.186 16.497 94.557 1.00 41.47 219 GLN A CA 1
ATOM 1714 C C . GLN A 1 219 ? -30.831 17.851 94.866 1.00 41.47 219 GLN A C 1
ATOM 1716 O O . GLN A 1 219 ? -30.700 18.814 94.114 1.00 41.47 219 GLN A O 1
ATOM 1721 N N . ALA A 1 220 ? -31.599 17.887 95.956 1.00 42.75 220 ALA A N 1
ATOM 1722 C CA . ALA A 1 220 ? -32.156 19.108 96.521 1.00 42.75 220 ALA A CA 1
ATOM 1723 C C . ALA A 1 220 ? -31.031 19.966 97.142 1.00 42.75 220 ALA A C 1
ATOM 1725 O O . ALA A 1 220 ? -30.158 19.407 97.808 1.00 42.75 220 ALA A O 1
ATOM 1726 N N . PRO A 1 221 ? -31.037 21.301 96.980 1.00 44.22 221 PRO A N 1
ATOM 1727 C CA . PRO A 1 221 ? -30.174 22.177 97.760 1.00 44.22 221 PRO A CA 1
ATOM 1728 C C . PRO A 1 221 ? -30.729 22.292 99.188 1.00 44.22 221 PRO A C 1
ATOM 1730 O O . PRO A 1 221 ? -31.810 22.844 99.400 1.00 44.22 221 PRO A O 1
ATOM 1733 N N . GLU A 1 222 ? -29.999 21.771 100.177 1.00 41.41 222 GLU A N 1
ATOM 1734 C CA . GLU A 1 222 ? -30.253 22.104 101.580 1.00 41.41 222 GLU A CA 1
ATOM 1735 C C . GLU A 1 222 ? -29.900 23.579 101.824 1.00 41.41 222 GLU A C 1
ATOM 1737 O O . GLU A 1 222 ? -28.754 24.005 101.671 1.00 41.41 222 GLU A O 1
ATOM 1742 N N . PHE A 1 223 ? -30.907 24.372 102.189 1.00 50.78 223 PHE A N 1
ATOM 1743 C CA . PHE A 1 223 ? -30.724 25.726 102.702 1.00 50.78 223 PHE A CA 1
ATOM 1744 C C . PHE A 1 223 ? -30.215 25.667 104.152 1.00 50.78 223 PHE A C 1
ATOM 1746 O O . PHE A 1 223 ? -30.862 25.025 104.983 1.00 50.78 223 PHE A O 1
ATOM 1753 N N . PRO A 1 224 ? -29.128 26.374 104.510 1.00 52.97 224 PRO A N 1
ATOM 1754 C CA . PRO A 1 224 ? -28.743 26.534 105.904 1.00 52.97 224 PRO A CA 1
ATOM 1755 C C . PRO A 1 224 ? -29.630 27.594 106.572 1.00 52.97 224 PRO A C 1
ATOM 1757 O O . PRO A 1 224 ? -29.658 28.753 106.159 1.00 52.97 224 PRO A O 1
ATOM 1760 N N . ASN A 1 225 ? -30.349 27.192 107.620 1.00 41.78 225 ASN A N 1
ATOM 1761 C CA . ASN A 1 225 ? -31.059 28.092 108.527 1.00 41.78 225 ASN A CA 1
ATOM 1762 C C . ASN A 1 225 ? -30.149 28.366 109.741 1.00 41.78 225 ASN A C 1
ATOM 1764 O O . ASN A 1 225 ? -29.858 27.445 110.503 1.00 41.78 225 ASN A O 1
ATOM 1768 N N . SER A 1 226 ? -29.690 29.611 109.900 1.00 47.12 226 SER A N 1
ATOM 1769 C CA . SER A 1 226 ? -29.135 30.135 111.164 1.00 47.12 226 SER A CA 1
ATOM 1770 C C . SER A 1 226 ? -30.281 30.434 112.143 1.00 47.12 226 SER A C 1
ATOM 1772 O O . SER A 1 226 ? -31.405 30.691 111.703 1.00 47.12 226 SER A O 1
ATOM 1774 N N . PRO A 1 227 ? -30.036 30.380 113.460 1.00 52.56 227 PRO A N 1
ATOM 1775 C CA . PRO A 1 227 ? -29.372 31.491 114.158 1.00 52.56 227 PRO A CA 1
ATOM 1776 C C . PRO A 1 227 ? -28.008 31.149 114.768 1.00 52.56 227 PRO A C 1
ATOM 1778 O O . PRO A 1 227 ? -27.801 29.989 115.184 1.00 52.56 227 PRO A O 1
#

Secondary structure (DSSP, 8-state):
-HHHHHHHHHHHHHHHHHHHHHHHHHH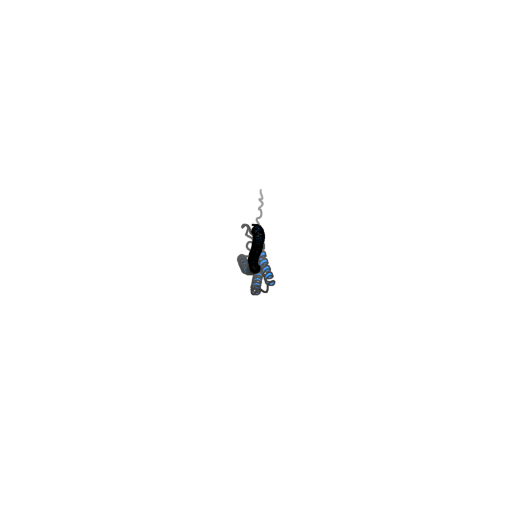HHHHHHHHHHHHHHHHHHHHHHHHHHHHHHHHHHHHHHHHHHHHHHHHHHHHHHHHHHHHHHHHHHHHHHHHHHHHHHHHHHHHHHHHHHHHHHHHHHHHH-TTTSTTT--S--S---HHHHHHHHHHHHHHHHHHHHH-TTSTTHHHHHHHHHHHHHHHHHHHHHHHHHHHHHHHHHHHHHHHHHHT------PPP---

Radius of gyration: 64.78 Å; Cα contacts (8 Å, |Δi|>4): 36; chains: 1; bounding box: 108×46×219 Å